Protein AF-A0A537C9G9-F1 (afdb_monomer)

Mean predicted aligned error: 3.64 Å

Foldseek 3Di:
DLDAFQFADLLLQLLCLLLVVVVVVFAEEEEEFEPDPQRVVNVVNNVVNNVVSRHDHQYYHYDHPPDQDCCVVLVSVVVSLGQEYEYRAALVVLLSVLVVCVVVVNQHQYEYELRNQFLSSCVSQPVSQARHKYKTTFDPLCPDPQSVVVQVVVVVVVDPGDCGSCNQRVVFVVVLLVVQCVVQNPDSVSSSVVLQVQDQDQGSRGGADQDPVNYGPRSDMFMWGDDPSHTDGCCVDCCVVVVDDRD

Radius of gyration: 19.0 Å; Cα contacts (8 Å, |Δi|>4): 458; chains: 1; bounding box: 47×34×54 Å

Structure (mmCIF, N/CA/C/O backbone):
data_AF-A0A537C9G9-F1
#
_entry.id   AF-A0A537C9G9-F1
#
loop_
_atom_site.group_PDB
_atom_site.id
_atom_site.type_symbol
_atom_site.label_atom_id
_atom_site.label_alt_id
_atom_site.label_comp_id
_atom_site.label_asym_id
_atom_site.label_entity_id
_atom_site.label_seq_id
_atom_site.pdbx_PDB_ins_code
_atom_site.Cartn_x
_atom_site.Cartn_y
_atom_site.Cartn_z
_atom_site.occupancy
_atom_site.B_iso_or_equiv
_atom_site.auth_seq_id
_atom_site.auth_comp_id
_atom_site.auth_asym_id
_atom_site.auth_atom_id
_atom_site.pdbx_PDB_model_num
ATOM 1 N N . ALA A 1 1 ? 3.700 -7.803 -24.539 1.00 79.75 1 ALA A N 1
ATOM 2 C CA . ALA A 1 1 ? 3.265 -6.393 -24.431 1.00 79.75 1 ALA A CA 1
ATOM 3 C C . ALA A 1 1 ? 4.365 -5.403 -24.832 1.00 79.75 1 ALA A C 1
ATOM 5 O O . ALA A 1 1 ? 5.511 -5.805 -25.014 1.00 79.75 1 ALA A O 1
ATOM 6 N N . GLU A 1 2 ? 4.027 -4.127 -25.042 1.00 88.81 2 GLU A N 1
ATOM 7 C CA . GLU A 1 2 ? 5.003 -3.023 -25.172 1.00 88.81 2 GLU A CA 1
ATOM 8 C C . GLU A 1 2 ? 5.412 -2.456 -23.802 1.00 88.81 2 GLU A C 1
ATOM 10 O O . GLU A 1 2 ? 6.575 -2.130 -23.582 1.00 88.81 2 GLU A O 1
ATOM 15 N N . VAL A 1 3 ? 4.464 -2.398 -22.868 1.00 92.69 3 VAL A N 1
ATOM 16 C CA . VAL A 1 3 ? 4.666 -1.930 -21.493 1.00 92.69 3 VAL A CA 1
ATOM 17 C C . VAL A 1 3 ? 5.033 -3.108 -20.597 1.00 92.69 3 VAL A C 1
ATOM 19 O O . VAL A 1 3 ? 4.466 -4.186 -20.756 1.00 92.69 3 VAL A O 1
ATOM 22 N N . HIS A 1 4 ? 5.951 -2.886 -19.653 1.00 93.75 4 HIS A N 1
ATOM 23 C CA . HIS A 1 4 ? 6.312 -3.858 -18.623 1.00 93.75 4 HIS A CA 1
ATOM 24 C C . HIS A 1 4 ? 6.243 -3.212 -17.233 1.00 93.75 4 HIS A C 1
ATOM 26 O O . HIS A 1 4 ? 6.577 -2.035 -17.088 1.00 93.75 4 HIS A O 1
ATOM 32 N N . ARG A 1 5 ? 5.801 -3.960 -16.218 1.00 92.38 5 ARG A N 1
ATOM 33 C CA . ARG A 1 5 ? 5.651 -3.487 -14.831 1.00 92.38 5 ARG A CA 1
ATOM 34 C C . ARG A 1 5 ? 6.367 -4.427 -13.879 1.00 92.38 5 ARG A C 1
ATOM 36 O O . ARG A 1 5 ? 6.038 -5.605 -13.837 1.00 92.38 5 ARG A O 1
ATOM 43 N N . VAL A 1 6 ? 7.328 -3.907 -13.120 1.00 91.75 6 VAL A N 1
ATOM 44 C CA . VAL A 1 6 ? 8.136 -4.704 -12.178 1.00 91.75 6 VAL A CA 1
ATOM 45 C C . VAL A 1 6 ? 7.444 -4.936 -10.834 1.00 91.75 6 VAL A C 1
ATOM 47 O O . VAL A 1 6 ? 7.751 -5.910 -10.152 1.00 91.75 6 VAL A O 1
ATOM 50 N N . ASN A 1 7 ? 6.506 -4.070 -10.448 1.00 87.62 7 ASN A N 1
ATOM 51 C CA . ASN A 1 7 ? 5.659 -4.277 -9.278 1.00 87.62 7 ASN A CA 1
ATOM 52 C C . ASN A 1 7 ? 4.545 -5.285 -9.585 1.00 87.62 7 ASN A C 1
ATOM 54 O O . ASN A 1 7 ? 4.163 -5.452 -10.744 1.00 87.62 7 ASN A O 1
ATOM 58 N N . GLY A 1 8 ? 4.015 -5.930 -8.544 1.00 84.44 8 GLY A N 1
ATOM 59 C CA . GLY A 1 8 ? 2.806 -6.751 -8.645 1.00 84.44 8 GLY A CA 1
ATOM 60 C C . GLY A 1 8 ? 1.551 -5.910 -8.907 1.00 84.44 8 GLY A C 1
ATOM 61 O O . GLY A 1 8 ? 1.629 -4.728 -9.245 1.00 84.44 8 GLY A O 1
ATOM 62 N N . THR A 1 9 ? 0.377 -6.519 -8.756 1.00 87.12 9 THR A N 1
ATOM 63 C CA . THR A 1 9 ? -0.900 -5.846 -9.011 1.00 87.12 9 THR A CA 1
ATOM 64 C C . THR A 1 9 ? -1.607 -5.450 -7.717 1.00 87.12 9 THR A C 1
ATOM 66 O O . THR A 1 9 ? -1.646 -6.216 -6.751 1.00 87.12 9 THR A O 1
ATOM 69 N N . MET A 1 10 ? -2.305 -4.311 -7.761 1.00 89.19 10 MET A N 1
ATOM 70 C CA . MET A 1 10 ? -3.232 -3.909 -6.698 1.00 89.19 10 MET A CA 1
ATOM 71 C C . MET A 1 10 ? -4.337 -4.953 -6.458 1.00 89.19 10 MET A C 1
ATOM 73 O O . MET A 1 10 ? -4.913 -5.004 -5.378 1.00 89.19 10 MET A O 1
ATOM 77 N N . ILE A 1 11 ? -4.654 -5.798 -7.448 1.00 92.31 11 ILE A N 1
ATOM 78 C CA . ILE A 1 11 ? -5.637 -6.881 -7.301 1.00 92.31 11 ILE A CA 1
ATOM 79 C C . ILE A 1 11 ? -5.154 -7.855 -6.220 1.00 92.31 11 ILE A C 1
ATOM 81 O O . ILE A 1 11 ? -5.855 -8.068 -5.236 1.00 92.31 11 ILE A O 1
ATOM 85 N N . ASN A 1 12 ? -3.923 -8.358 -6.353 1.00 91.69 12 ASN A N 1
ATOM 86 C CA . ASN A 1 12 ? -3.332 -9.290 -5.389 1.00 91.69 12 ASN A CA 1
ATOM 87 C C . ASN A 1 12 ? -3.184 -8.647 -4.005 1.00 91.69 12 ASN A C 1
ATOM 89 O O . ASN A 1 12 ? -3.430 -9.285 -2.984 1.00 91.69 12 ASN A O 1
ATOM 93 N N . GLN A 1 13 ? -2.804 -7.369 -3.966 1.00 94.62 13 GLN A N 1
ATOM 94 C CA . GLN A 1 13 ? -2.673 -6.621 -2.721 1.00 94.62 13 GLN A CA 1
ATOM 95 C C . GLN A 1 13 ? -4.001 -6.537 -1.962 1.00 94.62 13 GLN A C 1
ATOM 97 O O . GLN A 1 13 ? -4.037 -6.822 -0.767 1.00 94.62 13 GLN A O 1
ATOM 102 N N . ASN A 1 14 ? -5.087 -6.168 -2.647 1.00 97.62 14 ASN A N 1
ATOM 103 C CA . ASN A 1 14 ? -6.401 -6.031 -2.024 1.00 97.62 14 ASN A CA 1
ATOM 104 C C . ASN A 1 14 ? -7.005 -7.387 -1.628 1.00 97.62 14 ASN A C 1
ATOM 106 O O . ASN A 1 14 ? -7.654 -7.463 -0.588 1.00 97.62 14 ASN A O 1
ATOM 110 N N . ASP A 1 15 ? -6.751 -8.450 -2.400 1.00 97.56 15 ASP A N 1
ATOM 111 C CA . ASP A 1 15 ? -7.118 -9.825 -2.034 1.00 97.56 15 ASP A CA 1
ATOM 112 C C . ASP A 1 15 ? -6.462 -10.233 -0.705 1.00 97.56 15 ASP A C 1
ATOM 114 O O . ASP A 1 15 ? -7.140 -10.591 0.263 1.00 97.56 15 ASP A O 1
ATOM 118 N N . VAL A 1 16 ? -5.135 -10.085 -0.615 1.00 97.69 16 VAL A N 1
ATOM 119 C CA . VAL A 1 16 ? -4.383 -10.423 0.601 1.00 97.69 16 VAL A CA 1
ATOM 120 C C . VAL A 1 16 ? -4.808 -9.559 1.786 1.00 97.69 16 VAL A C 1
ATOM 122 O O . VAL A 1 16 ? -4.970 -10.104 2.878 1.00 97.69 16 VAL A O 1
ATOM 125 N N . ALA A 1 17 ? -5.012 -8.254 1.590 1.00 98.31 17 ALA A N 1
ATOM 126 C CA . ALA A 1 17 ? -5.436 -7.336 2.646 1.00 98.31 17 ALA A CA 1
ATOM 127 C C . ALA A 1 17 ? -6.795 -7.739 3.242 1.00 98.31 17 ALA A C 1
ATOM 129 O O . ALA A 1 17 ? -6.903 -8.012 4.444 1.00 98.31 17 ALA A O 1
ATOM 130 N N . ALA A 1 18 ? -7.801 -7.920 2.382 1.00 98.62 18 ALA A N 1
ATOM 131 C CA . ALA A 1 18 ? -9.142 -8.323 2.785 1.00 98.62 18 ALA A CA 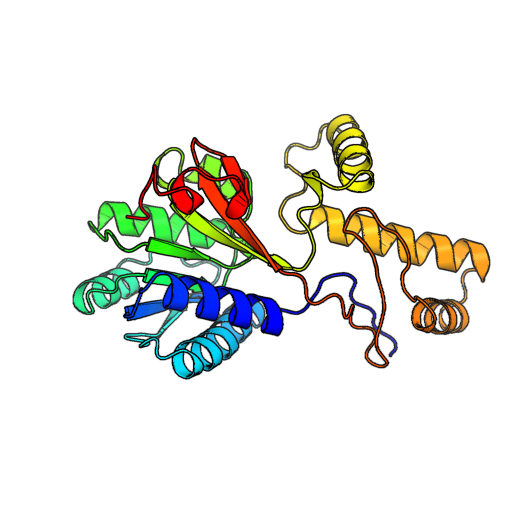1
ATOM 132 C C . ALA A 1 18 ? -9.153 -9.696 3.480 1.00 98.62 18 ALA A C 1
ATOM 134 O O . ALA A 1 18 ? -9.732 -9.854 4.562 1.00 98.62 18 ALA A O 1
ATOM 135 N N . LYS A 1 19 ? -8.474 -10.693 2.897 1.00 98.62 19 LYS A N 1
ATOM 136 C CA . LYS A 1 19 ? -8.365 -12.047 3.464 1.00 98.62 19 LYS A CA 1
ATOM 137 C C . LYS A 1 19 ? -7.684 -12.049 4.827 1.00 98.62 19 LYS A C 1
ATOM 139 O O . LYS A 1 19 ? -8.084 -12.777 5.735 1.00 98.62 19 LYS A O 1
ATOM 144 N N . PHE A 1 20 ? -6.625 -11.260 4.966 1.00 98.56 20 PHE A N 1
ATOM 145 C CA . PHE A 1 20 ? -5.855 -11.175 6.194 1.00 98.56 20 PHE A CA 1
ATOM 146 C C . PHE A 1 20 ? -6.695 -10.593 7.335 1.00 98.56 20 PHE A C 1
ATOM 148 O O . PHE A 1 20 ? -6.813 -11.226 8.386 1.00 98.56 20 PHE A O 1
ATOM 155 N N . MET A 1 21 ? -7.335 -9.442 7.120 1.00 98.50 21 MET A N 1
ATOM 156 C CA . MET A 1 21 ? -8.083 -8.765 8.182 1.00 98.50 21 MET A CA 1
ATOM 157 C C . MET A 1 21 ? -9.358 -9.514 8.590 1.00 98.50 21 MET A C 1
ATOM 159 O O . MET A 1 21 ? -9.654 -9.633 9.782 1.00 98.50 21 MET A O 1
ATOM 163 N N . THR A 1 22 ? -10.077 -10.109 7.636 1.00 98.56 22 THR A N 1
ATOM 164 C CA . THR A 1 22 ? -11.198 -11.024 7.939 1.00 98.56 22 THR A CA 1
ATOM 165 C C . THR A 1 22 ? -10.723 -12.283 8.677 1.00 98.56 22 THR A C 1
ATOM 167 O O . THR A 1 22 ? -11.371 -12.743 9.624 1.00 98.56 22 THR A O 1
ATOM 170 N N . GLY A 1 23 ? -9.542 -12.806 8.331 1.00 98.25 23 GLY A N 1
ATOM 171 C CA . GLY A 1 23 ? -8.865 -13.881 9.062 1.00 98.25 23 GLY A CA 1
ATOM 172 C C . GLY A 1 23 ? -8.581 -13.532 10.529 1.00 98.25 23 GLY A C 1
ATOM 173 O O . GLY A 1 23 ? -8.782 -14.379 11.406 1.00 98.25 23 GLY A O 1
ATOM 174 N N . LEU A 1 24 ? -8.225 -12.270 10.806 1.00 97.69 24 LEU A N 1
ATOM 175 C CA . LEU A 1 24 ? -8.081 -11.695 12.153 1.00 97.69 24 LEU A CA 1
ATOM 176 C C . LEU A 1 24 ? -9.416 -11.417 12.869 1.00 97.69 24 LEU A C 1
ATOM 178 O O . LEU A 1 24 ? -9.416 -10.915 13.991 1.00 97.69 24 LEU A O 1
ATOM 182 N N . LYS A 1 25 ? -10.545 -11.809 12.268 1.00 97.69 25 LYS A N 1
ATOM 183 C CA . LYS A 1 25 ? -11.911 -11.714 12.812 1.00 97.69 25 LYS A CA 1
ATOM 184 C C . LYS A 1 25 ? -12.520 -10.313 12.831 1.00 97.69 25 LYS A C 1
ATOM 186 O O . LYS A 1 25 ? -13.577 -10.150 13.441 1.00 97.69 25 LYS A O 1
ATOM 191 N N . TYR A 1 26 ? -11.934 -9.352 12.118 1.00 98.56 26 TYR A N 1
ATOM 192 C CA . TYR A 1 26 ? -12.637 -8.116 11.773 1.00 98.56 26 TYR A CA 1
ATOM 193 C C . TYR A 1 26 ? -13.803 -8.420 10.829 1.00 98.56 26 TYR A C 1
ATOM 195 O O . TYR A 1 26 ? -13.755 -9.375 10.050 1.00 98.56 26 TYR A O 1
ATOM 203 N N . LYS A 1 27 ? -14.879 -7.641 10.931 1.00 98.56 27 LYS A N 1
ATOM 204 C CA . LYS A 1 27 ? -16.136 -7.871 10.208 1.00 98.56 27 LYS A CA 1
ATOM 205 C C . LYS A 1 27 ? -16.705 -6.624 9.553 1.00 98.56 27 LYS A C 1
ATOM 207 O O . LYS A 1 27 ? -17.483 -6.768 8.615 1.00 98.56 27 LYS A O 1
ATOM 212 N N . ARG A 1 28 ? -16.373 -5.424 10.033 1.00 98.81 28 ARG A N 1
ATOM 213 C CA . ARG A 1 28 ? -17.070 -4.191 9.640 1.00 98.81 28 ARG A CA 1
ATOM 214 C C . ARG A 1 28 ? -16.105 -3.086 9.221 1.00 98.81 28 ARG A C 1
ATOM 216 O O . ARG A 1 28 ? -15.391 -2.543 10.064 1.00 98.81 28 ARG A O 1
ATOM 223 N N . TRP A 1 29 ? -16.156 -2.711 7.945 1.00 98.81 29 TRP A N 1
ATOM 224 C CA . TRP A 1 29 ? -15.288 -1.702 7.340 1.00 98.81 29 TRP A CA 1
ATOM 225 C C . TRP A 1 29 ? -16.059 -0.470 6.894 1.00 98.81 29 TRP A C 1
ATOM 227 O O . TRP A 1 29 ? -17.156 -0.566 6.344 1.00 98.81 29 TRP A O 1
ATOM 237 N N . VAL A 1 30 ? -15.430 0.688 7.045 1.00 98.94 30 VAL A N 1
ATOM 238 C CA . VAL A 1 30 ? -15.698 1.855 6.201 1.00 98.94 30 VAL A CA 1
ATOM 239 C C . VAL A 1 30 ? -14.513 2.028 5.259 1.00 98.94 30 VAL A C 1
ATOM 241 O O . VAL A 1 30 ? -13.367 1.894 5.677 1.00 98.94 30 VAL A O 1
ATOM 244 N N . ILE A 1 31 ? -14.791 2.326 3.995 1.00 98.88 31 ILE A N 1
ATOM 245 C CA . ILE A 1 31 ? -13.779 2.553 2.964 1.00 98.88 31 ILE A CA 1
ATOM 246 C C . ILE A 1 31 ? -13.744 4.046 2.650 1.00 98.88 31 ILE A C 1
ATOM 248 O O . ILE A 1 31 ? -14.764 4.643 2.304 1.00 98.88 31 ILE A O 1
ATOM 252 N N . ILE A 1 32 ? -12.565 4.645 2.745 1.00 98.81 32 ILE A N 1
ATOM 253 C CA . ILE A 1 32 ? -12.273 5.977 2.220 1.00 98.81 32 ILE A CA 1
ATOM 254 C C . ILE A 1 32 ? -11.272 5.793 1.085 1.00 98.81 32 ILE A C 1
ATOM 256 O O . ILE A 1 32 ? -10.336 5.007 1.203 1.00 98.81 32 ILE A O 1
ATOM 260 N N . HIS A 1 33 ? -11.445 6.487 -0.028 1.00 98.69 33 HIS A N 1
ATOM 261 C CA . HIS A 1 33 ? -10.500 6.395 -1.134 1.00 98.69 33 HIS A CA 1
ATOM 262 C C . HIS A 1 33 ? -10.349 7.738 -1.827 1.00 98.69 33 HIS A C 1
ATOM 264 O O . HIS A 1 33 ? -11.305 8.509 -1.918 1.00 98.69 33 HIS A O 1
ATOM 270 N N . ASP A 1 34 ? -9.159 8.029 -2.344 1.00 97.75 34 ASP A N 1
ATOM 271 C CA . ASP A 1 34 ? -9.027 9.178 -3.227 1.00 97.75 34 ASP A CA 1
ATOM 272 C C . ASP A 1 34 ? -9.769 8.938 -4.558 1.00 97.75 34 ASP A C 1
ATOM 274 O O . ASP A 1 34 ? -10.075 7.812 -4.968 1.00 97.75 34 ASP A O 1
ATOM 278 N N . THR A 1 35 ? -10.132 10.026 -5.226 1.00 97.50 35 THR A N 1
ATOM 279 C CA . THR A 1 35 ? -10.933 10.003 -6.460 1.00 97.50 35 THR A CA 1
ATOM 280 C C . THR A 1 35 ? -10.108 9.781 -7.728 1.00 97.50 35 THR A C 1
ATOM 282 O O . THR A 1 35 ? -10.674 9.787 -8.830 1.00 97.50 35 THR A O 1
ATOM 285 N N . THR A 1 36 ? -8.798 9.553 -7.597 1.00 97.06 36 THR A N 1
ATOM 286 C CA . THR A 1 36 ? -7.942 9.170 -8.723 1.00 97.06 36 THR A CA 1
ATOM 287 C C . THR A 1 36 ? -8.204 7.717 -9.123 1.00 97.06 36 THR A C 1
ATOM 289 O O . THR A 1 36 ? -8.871 6.964 -8.408 1.00 97.06 36 THR A O 1
ATOM 292 N N . ASP A 1 37 ? -7.674 7.296 -10.270 1.00 95.81 37 ASP A N 1
ATOM 293 C CA . ASP A 1 37 ? -7.794 5.903 -10.712 1.00 95.81 37 ASP A CA 1
ATOM 294 C C . ASP A 1 37 ? -7.123 4.924 -9.737 1.00 95.81 37 ASP A C 1
ATOM 296 O O . ASP A 1 37 ? -7.574 3.786 -9.608 1.00 95.81 37 ASP A O 1
ATOM 300 N N . TYR A 1 38 ? -6.094 5.374 -9.007 1.00 95.00 38 TYR A N 1
ATOM 301 C CA . TYR A 1 38 ? -5.442 4.580 -7.969 1.00 95.00 38 TYR A CA 1
ATOM 302 C C . TYR A 1 38 ? -6.415 4.280 -6.821 1.00 95.00 38 TYR A C 1
ATOM 304 O O . TYR A 1 38 ? -6.724 3.113 -6.576 1.00 95.00 38 TYR A O 1
ATOM 312 N N . GLY A 1 39 ? -6.970 5.311 -6.171 1.00 97.56 39 GLY A N 1
ATOM 313 C CA . GLY A 1 39 ? -7.918 5.137 -5.069 1.00 97.56 39 GLY A CA 1
ATOM 314 C C . GLY A 1 39 ? -9.192 4.397 -5.485 1.00 97.56 39 GLY A C 1
ATOM 315 O O . GLY A 1 39 ? -9.606 3.455 -4.809 1.00 97.56 39 GLY A O 1
ATOM 316 N N . LYS A 1 40 ? -9.770 4.733 -6.646 1.00 98.12 40 LYS A N 1
ATOM 317 C CA . LYS A 1 40 ? -10.950 4.036 -7.198 1.00 98.12 40 LYS A CA 1
ATOM 318 C C . LYS A 1 40 ? -10.685 2.560 -7.498 1.00 98.12 40 LYS A C 1
ATOM 320 O O . LYS A 1 40 ? -11.556 1.722 -7.269 1.00 98.12 40 LYS A O 1
ATOM 325 N N . GLY A 1 41 ? -9.504 2.233 -8.025 1.00 97.81 41 GLY A N 1
ATOM 326 C CA . GLY A 1 41 ? -9.102 0.850 -8.279 1.00 97.81 41 GLY A CA 1
ATOM 327 C C . GLY A 1 41 ? -9.010 0.047 -6.984 1.00 97.81 41 GLY A C 1
ATOM 328 O O . GLY A 1 41 ? -9.559 -1.052 -6.897 1.00 97.81 41 GLY A O 1
ATOM 329 N N . HIS A 1 42 ? -8.389 0.631 -5.960 1.00 98.38 42 HIS A N 1
ATOM 330 C CA . HIS A 1 42 ? -8.295 0.043 -4.628 1.00 98.38 42 HIS A CA 1
ATOM 331 C C . HIS A 1 42 ? -9.655 -0.192 -3.981 1.00 98.38 42 HIS A C 1
ATOM 333 O O . HIS A 1 42 ? -9.946 -1.309 -3.563 1.00 98.38 42 HIS A O 1
ATOM 339 N N . ASP A 1 43 ? -10.516 0.821 -3.974 1.00 98.62 43 ASP A N 1
ATOM 340 C CA . ASP A 1 43 ? -11.883 0.720 -3.472 1.00 98.62 43 ASP A CA 1
ATOM 341 C C . ASP A 1 43 ? -12.678 -0.396 -4.171 1.00 98.62 43 ASP A C 1
ATOM 343 O O . ASP A 1 43 ? -13.296 -1.232 -3.506 1.00 98.62 43 ASP A O 1
ATOM 347 N N . LYS A 1 44 ? -12.601 -0.474 -5.508 1.00 98.62 44 LYS A N 1
ATOM 348 C CA . LYS A 1 44 ? -13.252 -1.534 -6.289 1.00 98.62 44 LYS A CA 1
ATOM 349 C C . LYS A 1 44 ? -12.796 -2.928 -5.848 1.00 98.62 44 LYS A C 1
ATOM 351 O O . LYS A 1 44 ? -13.636 -3.738 -5.458 1.00 98.62 44 LYS A O 1
ATOM 356 N N . TYR A 1 45 ? -11.497 -3.219 -5.937 1.00 98.38 45 TYR A N 1
ATOM 357 C CA . TYR A 1 45 ? -10.990 -4.574 -5.697 1.00 98.38 45 TYR A CA 1
ATOM 358 C C . TYR A 1 45 ? -11.051 -4.957 -4.219 1.00 98.38 45 TYR A C 1
ATOM 360 O O . TYR A 1 45 ? -11.402 -6.089 -3.900 1.00 98.38 45 TYR A O 1
ATOM 368 N N . PHE A 1 46 ? -10.777 -4.024 -3.304 1.00 98.75 46 PHE A N 1
ATOM 369 C CA . PHE A 1 46 ? -10.908 -4.293 -1.876 1.00 98.75 46 PHE A CA 1
ATOM 370 C C . PHE A 1 46 ? -12.355 -4.601 -1.498 1.00 98.75 46 PHE A C 1
ATOM 372 O O . PHE A 1 46 ? -12.594 -5.594 -0.822 1.00 98.75 46 PHE A O 1
ATOM 379 N N . THR A 1 47 ? -13.333 -3.829 -1.990 1.00 98.75 47 THR A N 1
ATOM 380 C CA . THR A 1 47 ? -14.762 -4.113 -1.758 1.00 98.75 47 THR A CA 1
ATOM 381 C C . THR A 1 47 ? -15.152 -5.511 -2.249 1.00 98.75 47 THR A C 1
ATOM 383 O O . THR A 1 47 ? -15.864 -6.235 -1.548 1.00 98.75 47 THR A O 1
ATOM 386 N N . GLU A 1 48 ? -14.689 -5.896 -3.442 1.00 98.62 48 GLU A N 1
ATOM 387 C CA . GLU A 1 48 ? -14.955 -7.206 -4.043 1.00 98.62 48 GLU A CA 1
ATOM 388 C C . GLU A 1 48 ? -14.420 -8.349 -3.168 1.00 98.62 48 GLU A C 1
ATOM 390 O O . GLU A 1 48 ? -15.190 -9.212 -2.736 1.00 98.62 48 GLU A O 1
ATOM 395 N N . PHE A 1 49 ? -13.127 -8.323 -2.837 1.00 98.69 49 PHE A N 1
ATOM 396 C CA . PHE A 1 49 ? -12.504 -9.371 -2.028 1.00 98.69 49 PHE A CA 1
ATOM 397 C C . PHE A 1 49 ? -12.998 -9.371 -0.585 1.00 98.69 49 PHE A C 1
ATOM 399 O O . PHE A 1 49 ? -13.236 -10.432 -0.012 1.00 98.69 49 PHE A O 1
ATOM 406 N N . LEU A 1 50 ? -13.228 -8.199 0.004 1.00 98.75 50 LEU A N 1
ATOM 407 C CA . LEU A 1 50 ? -13.762 -8.104 1.356 1.00 98.75 50 LEU A CA 1
ATOM 408 C C . LEU A 1 50 ? -15.130 -8.776 1.462 1.00 98.75 50 LEU A C 1
ATOM 410 O O . LEU A 1 50 ? -15.352 -9.564 2.381 1.00 98.75 50 LEU A O 1
ATOM 414 N N . THR A 1 51 ? -16.010 -8.531 0.488 1.00 98.06 51 THR A N 1
ATOM 415 C CA . THR A 1 51 ? -17.323 -9.185 0.417 1.00 98.06 51 THR A CA 1
ATOM 416 C C . THR A 1 51 ? -17.176 -10.695 0.219 1.00 98.06 51 THR A C 1
ATOM 418 O O . THR A 1 51 ? -17.852 -11.471 0.894 1.00 98.06 51 THR A O 1
ATOM 421 N N . MET A 1 52 ? -16.257 -11.126 -0.654 1.00 98.50 52 MET A N 1
ATOM 422 C CA . MET A 1 52 ? -15.956 -12.544 -0.887 1.00 98.50 52 MET A CA 1
ATOM 423 C C . MET A 1 52 ? -15.518 -13.268 0.395 1.00 98.50 52 MET A C 1
ATOM 425 O O . MET A 1 52 ? -15.927 -14.404 0.631 1.00 98.50 52 MET A O 1
ATOM 429 N N . TYR A 1 53 ? -14.737 -12.606 1.250 1.00 98.69 53 TYR A N 1
ATOM 430 C CA . TYR A 1 53 ? -14.282 -13.148 2.532 1.00 98.69 53 TYR A CA 1
ATOM 431 C C . TYR A 1 53 ? -15.250 -12.898 3.702 1.00 98.69 53 TYR A C 1
ATOM 433 O O . TYR A 1 53 ? -14.913 -13.173 4.855 1.00 98.69 53 TYR A O 1
ATOM 441 N N . GLY A 1 54 ? -16.468 -12.421 3.423 1.00 98.00 54 GLY A N 1
ATOM 442 C CA . GLY A 1 54 ? -17.533 -12.253 4.415 1.00 98.00 54 GLY A CA 1
ATOM 443 C C . GLY A 1 54 ? -17.416 -10.996 5.283 1.00 98.00 54 GLY A C 1
ATOM 444 O O . GLY A 1 54 ? -18.102 -10.893 6.301 1.00 98.00 54 GLY A O 1
ATOM 445 N N . GLY A 1 55 ? -16.557 -10.048 4.905 1.00 98.62 55 GLY A N 1
ATOM 446 C CA . GLY A 1 55 ? -16.515 -8.721 5.505 1.00 98.62 55 GLY A CA 1
ATOM 447 C C . GLY A 1 55 ? -17.663 -7.837 5.016 1.00 98.62 55 GLY A C 1
ATOM 448 O O . GLY A 1 55 ? -18.138 -7.957 3.888 1.00 98.62 55 GLY A O 1
ATOM 449 N N . GLN A 1 56 ? -18.120 -6.930 5.877 1.00 98.69 56 GLN A N 1
ATOM 450 C CA . GLN A 1 56 ? -19.201 -5.996 5.591 1.00 98.69 56 GLN A CA 1
ATOM 451 C C . GLN A 1 56 ? -18.646 -4.599 5.310 1.00 98.69 56 GLN A C 1
ATOM 453 O O . GLN A 1 56 ? -17.992 -4.001 6.167 1.00 98.69 56 GLN A O 1
ATOM 458 N N . VAL A 1 57 ? -18.987 -4.042 4.147 1.00 98.75 57 VAL A N 1
ATOM 459 C CA . VAL A 1 57 ? -18.762 -2.625 3.836 1.00 98.75 57 VAL A CA 1
ATOM 460 C C . VAL A 1 57 ? -19.952 -1.810 4.334 1.00 98.75 57 VAL A C 1
ATOM 462 O O . VAL A 1 57 ? -21.060 -1.922 3.815 1.00 98.75 57 VAL A O 1
ATOM 465 N N . LEU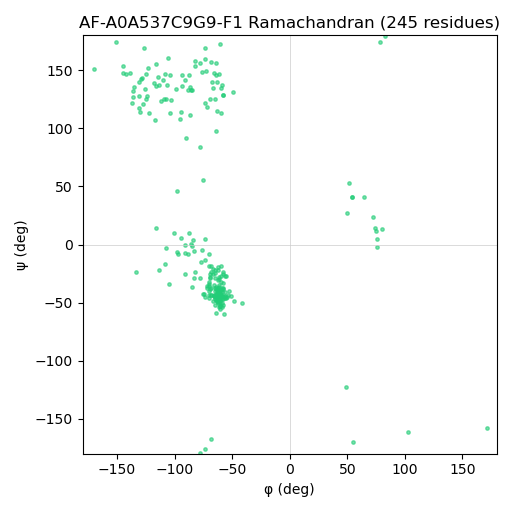 A 1 58 ? -19.724 -0.995 5.360 1.00 98.81 58 LEU A N 1
ATOM 466 C CA . LEU A 1 58 ? -20.736 -0.144 5.985 1.00 98.81 58 LEU A CA 1
ATOM 467 C C . LEU A 1 58 ? -20.940 1.178 5.239 1.00 98.81 58 LEU A C 1
ATOM 469 O O . LEU A 1 58 ? -22.018 1.761 5.288 1.00 98.81 58 LEU A O 1
ATOM 473 N N . GLY A 1 59 ? -19.896 1.663 4.570 1.00 98.50 59 GLY A N 1
ATOM 474 C CA . GLY A 1 59 ? -19.909 2.922 3.839 1.00 98.50 59 GLY A CA 1
ATOM 475 C C . GLY A 1 59 ? -18.653 3.084 2.992 1.00 98.50 59 GLY A C 1
ATOM 476 O O . GLY A 1 59 ? -17.600 2.538 3.326 1.00 98.50 59 GLY A O 1
ATOM 477 N N . ARG A 1 60 ? -18.789 3.822 1.888 1.00 98.56 60 ARG A N 1
ATOM 478 C CA . ARG A 1 60 ? -17.716 4.136 0.939 1.00 98.56 60 ARG A CA 1
ATOM 479 C C . ARG A 1 60 ? -17.730 5.634 0.672 1.00 98.56 60 ARG A C 1
ATOM 481 O O . ARG A 1 60 ? -18.784 6.179 0.341 1.00 98.56 60 ARG A O 1
ATOM 488 N N . PHE A 1 61 ? -16.584 6.287 0.827 1.00 98.56 61 PHE A N 1
ATOM 489 C CA . PHE A 1 61 ? -16.451 7.734 0.684 1.00 98.56 61 PHE A CA 1
ATOM 490 C C . PHE A 1 61 ? -15.269 8.073 -0.226 1.00 98.56 61 PHE A C 1
ATOM 492 O O . PHE A 1 61 ? -14.121 7.764 0.090 1.00 98.56 61 PHE A O 1
ATOM 499 N N . GLY A 1 62 ? -15.563 8.719 -1.353 1.00 98.25 62 GLY A N 1
ATOM 500 C CA . GLY A 1 62 ? -14.548 9.260 -2.249 1.00 98.25 62 GLY A CA 1
ATOM 501 C C . GLY A 1 62 ? -14.127 10.659 -1.808 1.00 98.25 62 GLY A C 1
ATOM 502 O O . GLY A 1 62 ? -14.991 11.496 -1.561 1.00 98.25 62 GLY A O 1
ATOM 503 N N . VAL A 1 63 ? -12.821 10.917 -1.750 1.00 98.25 63 VAL A N 1
ATOM 504 C CA . VAL A 1 63 ? -12.247 12.213 -1.351 1.00 98.25 63 VAL A CA 1
ATOM 505 C C . VAL A 1 63 ? -11.325 12.779 -2.432 1.00 98.25 63 VAL A C 1
ATOM 507 O O . VAL A 1 63 ? -10.746 12.036 -3.234 1.00 98.25 63 VAL A O 1
ATOM 510 N N . THR A 1 64 ? -11.191 14.101 -2.517 1.00 96.44 64 THR A N 1
ATOM 511 C CA . THR A 1 64 ? -10.269 14.710 -3.493 1.00 96.44 64 THR A CA 1
ATOM 512 C C . THR A 1 64 ? -8.838 14.722 -2.966 1.00 96.44 64 THR A C 1
ATOM 514 O O . THR A 1 64 ? -8.592 14.697 -1.760 1.00 96.44 64 THR A O 1
ATOM 517 N N . ALA A 1 65 ? -7.860 14.729 -3.875 1.00 88.31 65 ALA A N 1
ATOM 518 C CA . ALA A 1 65 ? -6.450 14.638 -3.493 1.00 88.31 65 ALA A CA 1
ATOM 519 C C . ALA A 1 65 ? -5.969 15.856 -2.674 1.00 88.31 65 ALA A C 1
ATOM 521 O O . ALA A 1 65 ? -5.073 15.748 -1.832 1.00 88.31 65 ALA A O 1
ATOM 522 N N . ASP A 1 66 ? -6.591 17.009 -2.914 1.00 92.38 66 ASP A N 1
ATOM 523 C CA . ASP A 1 66 ? -6.346 18.288 -2.256 1.00 92.38 66 ASP A CA 1
ATOM 524 C C . ASP A 1 66 ? -7.173 18.491 -0.976 1.00 92.38 66 ASP A C 1
ATOM 526 O O . ASP A 1 66 ? -6.898 19.431 -0.225 1.00 92.38 66 ASP A O 1
ATOM 530 N N . GLN A 1 67 ? -8.123 17.596 -0.674 1.00 97.06 67 GLN A N 1
ATOM 531 C CA . GLN A 1 67 ? -8.966 17.682 0.516 1.00 97.06 67 GLN A CA 1
ATOM 532 C C . GLN A 1 67 ? -8.113 17.692 1.794 1.00 97.06 67 GLN A C 1
ATOM 534 O O . GLN A 1 67 ? -7.227 16.849 2.005 1.00 97.06 67 GLN A O 1
ATOM 539 N N . GLN A 1 68 ? -8.374 18.683 2.648 1.00 96.81 68 GLN A N 1
ATOM 540 C CA . GLN A 1 68 ? -7.678 18.875 3.925 1.00 96.81 68 GLN A CA 1
ATOM 541 C C . GLN A 1 68 ? -8.534 18.456 5.119 1.00 96.81 68 GLN A C 1
ATOM 543 O O . GLN A 1 68 ? -7.995 17.952 6.101 1.00 96.81 68 GLN A O 1
ATOM 548 N N . ASP A 1 69 ? -9.848 18.650 5.028 1.00 97.81 69 ASP A N 1
ATOM 549 C CA . ASP A 1 69 ? -10.819 18.332 6.072 1.00 97.81 69 ASP A CA 1
ATOM 550 C C . ASP A 1 69 ? -11.665 17.122 5.652 1.00 97.81 69 ASP A C 1
ATOM 552 O O . ASP A 1 69 ? -12.263 17.118 4.578 1.00 97.81 69 ASP A O 1
ATOM 556 N N . PHE A 1 70 ? -11.689 16.097 6.500 1.00 98.44 70 PHE A N 1
ATOM 557 C CA . PHE A 1 70 ? -12.406 14.831 6.325 1.00 98.44 70 PHE A CA 1
ATOM 558 C C . PHE A 1 70 ? -13.489 14.645 7.396 1.00 98.44 70 PHE A C 1
ATOM 560 O O . PHE A 1 70 ? -13.981 13.537 7.617 1.00 98.44 70 PHE A O 1
ATOM 567 N N . THR A 1 71 ? -13.844 15.714 8.118 1.00 98.19 71 THR A N 1
ATOM 568 C CA . THR A 1 71 ? -14.775 15.658 9.250 1.00 98.19 71 THR A CA 1
ATOM 569 C C . THR A 1 71 ? -16.140 15.112 8.841 1.00 98.19 71 THR A C 1
ATOM 571 O O . THR A 1 71 ? -16.742 14.351 9.599 1.00 98.19 71 THR A O 1
ATOM 574 N N . ALA A 1 72 ? -16.637 15.450 7.650 1.00 98.38 72 ALA A N 1
ATOM 575 C CA . ALA A 1 72 ? -17.940 14.989 7.178 1.00 98.38 72 ALA A CA 1
ATOM 576 C C . ALA A 1 72 ? -17.968 13.467 6.946 1.00 98.38 72 ALA A C 1
ATOM 578 O O . ALA A 1 72 ? -18.866 12.775 7.433 1.00 98.38 72 ALA A O 1
ATOM 579 N N . GLU A 1 73 ? -16.975 12.936 6.236 1.00 98.62 73 GLU A N 1
ATOM 580 C CA . GLU A 1 73 ? -16.817 11.513 5.941 1.00 98.62 73 GLU A CA 1
ATOM 581 C C . GLU A 1 73 ? -16.561 10.724 7.225 1.00 98.62 73 GLU A C 1
ATOM 583 O O . GLU A 1 73 ? -17.205 9.704 7.467 1.00 98.62 73 GLU A O 1
ATOM 588 N N . LEU A 1 74 ? -15.679 11.225 8.092 1.00 98.81 74 LEU A N 1
ATOM 589 C CA . LEU A 1 74 ? -15.340 10.577 9.356 1.00 98.81 74 LEU A CA 1
ATOM 590 C C . LEU A 1 74 ? -16.484 10.617 10.375 1.00 98.81 74 LEU A C 1
ATOM 592 O O . LEU A 1 74 ? -16.645 9.666 11.137 1.00 98.81 74 LEU A O 1
ATOM 596 N N . THR A 1 75 ? -17.320 11.656 10.375 1.00 98.69 75 THR A N 1
ATOM 597 C CA . THR A 1 75 ? -18.521 11.703 11.228 1.00 98.69 75 THR A CA 1
ATOM 598 C C . THR A 1 75 ? -19.515 10.621 10.811 1.00 98.69 75 THR A C 1
ATOM 600 O O . THR A 1 75 ? -19.954 9.839 11.653 1.00 98.69 75 THR A O 1
ATOM 603 N N . LYS A 1 76 ? -19.783 10.489 9.504 1.00 98.62 76 LYS A N 1
ATOM 604 C CA . LYS A 1 76 ? -20.604 9.391 8.966 1.00 98.62 76 LYS A CA 1
ATOM 605 C C . LYS A 1 76 ? -19.979 8.029 9.258 1.00 98.62 76 LYS A C 1
ATOM 607 O O . LYS A 1 76 ? -20.674 7.106 9.670 1.00 98.62 76 LYS A O 1
ATOM 612 N N . ALA A 1 77 ? -18.661 7.898 9.099 1.00 98.56 77 ALA A N 1
ATOM 613 C CA . ALA A 1 77 ? -17.947 6.676 9.448 1.00 98.56 77 ALA A CA 1
ATOM 614 C C . ALA A 1 77 ? -18.151 6.319 10.927 1.00 98.56 77 ALA A C 1
ATOM 616 O O . ALA A 1 77 ? -18.474 5.181 11.245 1.00 98.56 77 ALA A O 1
ATOM 617 N N . LYS A 1 78 ? -18.043 7.290 11.837 1.00 98.50 78 LYS A N 1
ATOM 618 C CA . LYS A 1 78 ? -18.235 7.081 13.276 1.00 98.50 78 LYS A CA 1
ATOM 619 C C . LYS A 1 78 ? -19.637 6.567 13.616 1.00 98.50 78 LYS A C 1
ATOM 621 O O . LYS A 1 78 ? -19.761 5.662 14.440 1.00 98.50 78 LYS A O 1
ATOM 626 N N . GLU A 1 79 ? -20.677 7.098 12.976 1.00 98.38 79 GLU A N 1
ATOM 627 C CA . GLU A 1 79 ? -22.069 6.652 13.162 1.00 98.38 79 GLU A CA 1
ATOM 628 C C . GLU A 1 79 ? -22.273 5.184 12.768 1.00 98.38 79 GLU A C 1
ATOM 630 O O . GLU A 1 79 ? -23.013 4.454 13.432 1.00 98.38 79 GLU A O 1
ATOM 635 N N . LEU A 1 80 ? -21.554 4.730 11.738 1.00 98.56 80 LEU A N 1
ATOM 636 C CA . LEU A 1 80 ? -21.574 3.347 11.261 1.00 98.56 80 LEU A CA 1
ATOM 637 C C . LEU A 1 80 ? -20.830 2.374 12.198 1.00 98.56 80 LEU A C 1
ATOM 639 O O . LEU A 1 80 ? -21.003 1.159 12.090 1.00 98.56 80 LEU A O 1
ATOM 643 N N . LYS A 1 81 ? -20.041 2.891 13.152 1.00 98.12 81 LYS A N 1
ATOM 644 C CA . LYS A 1 81 ? -19.269 2.119 14.143 1.00 98.12 81 LYS A CA 1
ATOM 645 C C . LYS A 1 81 ? -18.393 1.021 13.508 1.00 98.12 81 LYS A C 1
ATOM 647 O O . LYS A 1 81 ? -18.530 -0.141 13.914 1.00 98.12 81 LYS A O 1
ATOM 652 N N . PRO A 1 82 ? -17.539 1.335 12.515 1.00 98.62 82 PRO A N 1
ATOM 653 C CA . PRO A 1 82 ? -16.642 0.362 11.910 1.00 98.62 82 PRO A CA 1
ATOM 654 C C . PRO A 1 82 ? -15.632 -0.157 12.928 1.00 98.62 82 PRO A C 1
ATOM 656 O O . PRO A 1 82 ? -15.312 0.507 13.911 1.00 98.62 82 PRO A O 1
ATOM 659 N N . GLU A 1 83 ? -15.114 -1.347 12.659 1.00 98.81 83 GLU A N 1
ATOM 660 C CA . GLU A 1 83 ? -13.948 -1.885 13.360 1.00 98.81 83 GLU A CA 1
ATOM 661 C C . GLU A 1 83 ? -12.659 -1.511 12.623 1.00 98.81 83 GLU A C 1
ATOM 663 O O . GLU A 1 83 ? -11.602 -1.416 13.241 1.00 98.81 83 GLU A O 1
ATOM 668 N N . VAL A 1 84 ? -12.762 -1.268 11.312 1.00 98.88 84 VAL A N 1
ATOM 669 C CA . VAL A 1 84 ? -11.648 -0.891 10.446 1.00 98.88 84 VAL A CA 1
ATOM 670 C C . VAL A 1 84 ? -12.060 0.262 9.529 1.00 98.88 84 VAL A C 1
ATOM 672 O O . VAL A 1 84 ? -13.140 0.246 8.933 1.00 98.88 84 VAL A O 1
ATOM 675 N N . ILE A 1 85 ? -11.192 1.260 9.394 1.00 98.88 85 ILE A N 1
ATOM 676 C CA . ILE A 1 85 ? -11.249 2.234 8.305 1.00 98.88 85 ILE A CA 1
ATOM 677 C C . ILE A 1 85 ? -10.146 1.871 7.319 1.00 98.88 85 ILE A C 1
ATOM 679 O O . ILE A 1 85 ? -8.963 1.971 7.642 1.00 98.88 85 ILE A O 1
ATOM 683 N N . TYR A 1 86 ? -10.556 1.449 6.125 1.00 98.88 86 TYR A N 1
ATOM 684 C CA . TYR A 1 86 ? -9.653 1.227 5.007 1.00 98.88 86 TYR A CA 1
ATOM 685 C C . TYR A 1 86 ? -9.446 2.535 4.240 1.00 98.88 86 TYR A C 1
ATOM 687 O O . TYR A 1 86 ? -10.422 3.229 3.941 1.00 98.88 86 TYR A O 1
ATOM 695 N N . PHE A 1 87 ? -8.204 2.844 3.872 1.00 98.81 87 PHE A N 1
ATOM 696 C CA . PHE A 1 87 ? -7.861 3.985 3.036 1.00 98.81 87 PHE A CA 1
ATOM 697 C C . PHE A 1 87 ? -7.119 3.589 1.750 1.00 98.81 87 PHE A C 1
ATOM 699 O O . PHE A 1 87 ? -5.960 3.170 1.777 1.00 98.81 87 PHE A O 1
ATOM 706 N N . GLY A 1 88 ? -7.786 3.802 0.613 1.00 98.38 88 GLY A N 1
ATOM 707 C CA . GLY A 1 88 ? -7.223 3.683 -0.730 1.00 98.38 88 GLY A CA 1
ATOM 708 C C . GLY A 1 88 ? -6.624 4.998 -1.220 1.00 98.38 88 GLY A C 1
ATOM 709 O O . GLY A 1 88 ? -7.340 5.802 -1.816 1.00 98.38 88 GLY A O 1
ATOM 710 N N . GLY A 1 89 ? -5.329 5.224 -0.994 1.00 96.94 89 GLY A N 1
ATOM 711 C CA . GLY A 1 89 ? -4.652 6.432 -1.470 1.00 96.94 89 GLY A CA 1
ATOM 712 C C . GLY A 1 89 ? -3.233 6.603 -0.934 1.00 96.94 89 GLY A C 1
ATOM 713 O O . GLY A 1 89 ? -2.576 5.635 -0.555 1.00 96.94 89 GLY A O 1
ATOM 714 N N . LEU A 1 90 ? -2.735 7.842 -0.934 1.00 96.06 90 LEU A N 1
ATOM 715 C CA . LEU A 1 90 ? -1.335 8.154 -0.620 1.00 96.06 90 LEU A CA 1
ATOM 716 C C . LEU A 1 90 ? -1.131 8.793 0.761 1.00 96.06 90 LEU A C 1
ATOM 718 O O . LEU A 1 90 ? -2.031 9.399 1.349 1.00 96.06 90 LEU A O 1
ATOM 722 N N . THR A 1 91 ? 0.112 8.702 1.235 1.00 96.50 91 THR A N 1
ATOM 723 C CA . THR A 1 91 ? 0.587 9.141 2.556 1.00 96.50 91 THR A CA 1
ATOM 724 C C . THR A 1 91 ? 0.025 10.486 3.042 1.00 96.50 91 THR A C 1
ATOM 726 O O . THR A 1 91 ? -0.507 10.504 4.152 1.00 96.50 91 THR A O 1
ATOM 729 N N . PRO A 1 92 ? 0.044 11.599 2.272 1.00 96.31 92 PRO A N 1
ATOM 730 C CA . PRO A 1 92 ? -0.433 12.885 2.789 1.00 96.31 92 PRO A CA 1
ATOM 731 C C . PRO A 1 92 ? -1.899 12.865 3.237 1.00 96.31 92 PRO A C 1
ATOM 733 O O . PRO A 1 92 ? -2.245 13.463 4.255 1.00 96.31 92 PRO A O 1
ATOM 736 N N . ILE A 1 93 ? -2.763 12.169 2.493 1.00 98.25 93 ILE A N 1
ATOM 737 C CA . ILE A 1 93 ? -4.184 12.031 2.831 1.00 98.25 93 ILE A CA 1
ATOM 738 C C . ILE A 1 93 ? -4.343 11.057 4.002 1.00 98.25 93 ILE A C 1
ATOM 740 O O . ILE A 1 93 ? -5.073 11.360 4.942 1.00 98.25 93 ILE A O 1
ATOM 744 N N . GLY A 1 94 ? -3.603 9.941 3.998 1.00 98.38 94 GLY A N 1
ATOM 745 C CA . GLY A 1 94 ? -3.608 8.969 5.095 1.00 98.38 94 GLY A CA 1
ATOM 746 C C . GLY A 1 94 ? -3.252 9.596 6.448 1.00 98.38 94 GLY A C 1
ATOM 747 O O . GLY A 1 94 ? -3.967 9.383 7.426 1.00 98.38 94 GLY A O 1
ATOM 748 N N . VAL A 1 95 ? -2.216 10.446 6.493 1.00 98.50 95 VAL A N 1
ATOM 749 C CA . VAL A 1 95 ? -1.829 11.213 7.694 1.00 98.50 95 VAL A CA 1
ATOM 750 C C . VAL A 1 95 ? -2.976 12.103 8.174 1.00 98.50 95 VAL A C 1
ATOM 752 O O . VAL A 1 95 ? -3.300 12.111 9.365 1.00 98.50 95 VAL A O 1
ATOM 755 N N . ARG A 1 96 ? -3.628 12.840 7.265 1.00 98.62 96 ARG A N 1
ATOM 756 C CA . ARG A 1 96 ? -4.740 13.734 7.623 1.00 98.62 96 ARG A CA 1
ATOM 757 C C . ARG A 1 96 ? -5.956 12.964 8.131 1.00 98.62 96 ARG A C 1
ATOM 759 O O . ARG A 1 96 ? -6.506 13.347 9.162 1.00 98.62 96 ARG A O 1
ATOM 766 N N . ILE A 1 97 ? -6.335 11.871 7.467 1.00 98.69 97 ILE A N 1
ATOM 767 C CA . ILE A 1 97 ? -7.446 11.011 7.890 1.00 98.69 97 ILE A CA 1
ATOM 768 C C . ILE A 1 97 ? -7.161 10.437 9.277 1.00 98.69 97 ILE A C 1
ATOM 770 O O . ILE A 1 97 ? -7.966 10.629 10.187 1.00 98.69 97 ILE A O 1
ATOM 774 N N . ARG A 1 98 ? -5.998 9.806 9.484 1.00 98.69 98 ARG A N 1
ATOM 775 C CA . ARG A 1 98 ? -5.654 9.190 10.773 1.00 98.69 98 ARG A CA 1
ATOM 776 C C . ARG A 1 98 ? -5.571 10.212 11.911 1.00 98.69 98 ARG A C 1
ATOM 778 O O . ARG A 1 98 ? -6.022 9.923 13.022 1.00 98.69 98 ARG A O 1
ATOM 785 N N . SER A 1 99 ? -5.059 11.413 11.636 1.00 98.62 99 SER A N 1
ATOM 786 C CA . SER A 1 99 ? -5.041 12.526 12.597 1.00 98.62 99 SER A CA 1
ATOM 787 C C . SER A 1 99 ? -6.451 12.999 12.960 1.00 98.62 99 SER A C 1
ATOM 789 O O . SER A 1 99 ? -6.736 13.311 14.114 1.00 98.62 99 SER A O 1
ATOM 791 N N . GLN A 1 100 ? -7.359 13.065 11.987 1.00 98.75 100 GLN A N 1
ATOM 792 C CA . GLN A 1 100 ? -8.733 13.510 12.223 1.00 98.75 100 GLN A CA 1
ATOM 793 C C . GLN A 1 100 ? -9.602 12.426 12.867 1.00 98.75 100 GLN A C 1
ATOM 795 O O . GLN A 1 100 ? -10.469 12.762 13.670 1.00 98.75 100 GLN A O 1
ATOM 800 N N . MET A 1 101 ? -9.320 11.140 12.621 1.00 98.69 101 MET A N 1
ATOM 801 C CA . MET A 1 101 ? -9.899 10.029 13.386 1.00 98.69 101 MET A CA 1
ATOM 802 C C . MET A 1 101 ? -9.639 10.198 14.885 1.00 98.69 101 MET A C 1
ATOM 804 O O . MET A 1 101 ? -10.576 10.094 15.673 1.00 98.69 101 MET A O 1
ATOM 808 N N . GLU A 1 102 ? -8.400 10.537 15.266 1.00 98.25 102 GLU A N 1
ATOM 809 C CA . GLU A 1 102 ? -8.033 10.807 16.663 1.00 98.25 102 GLU A CA 1
ATOM 810 C C . GLU A 1 102 ? -8.859 11.962 17.243 1.00 98.25 102 GLU A C 1
ATOM 812 O O . GLU A 1 102 ? -9.505 11.820 18.280 1.00 98.25 102 GLU A O 1
ATOM 817 N N . ARG A 1 103 ? -8.911 13.098 16.532 1.00 98.19 103 ARG A N 1
ATOM 818 C CA . ARG A 1 103 ? -9.667 14.290 16.961 1.00 98.19 103 ARG A CA 1
ATOM 819 C C . ARG A 1 103 ? -11.161 14.017 17.135 1.00 98.19 103 ARG A C 1
ATOM 821 O O . ARG A 1 103 ? -11.797 14.635 17.985 1.00 98.19 103 ARG A O 1
ATOM 828 N N . LEU A 1 104 ? -11.718 13.108 16.337 1.00 98.38 104 LEU A N 1
ATOM 829 C CA . LEU A 1 104 ? -13.122 12.708 16.395 1.00 98.38 104 LEU A CA 1
ATOM 830 C C . LEU A 1 104 ? -13.370 11.517 17.333 1.00 98.38 104 LEU A C 1
ATOM 832 O O . LEU A 1 104 ? -14.524 11.108 17.485 1.00 98.38 104 LEU A O 1
ATOM 836 N N . GLY A 1 105 ? -12.341 10.968 17.985 1.00 97.88 105 GLY A N 1
ATOM 837 C CA . GLY A 1 105 ? -12.457 9.823 18.891 1.00 97.88 105 GLY A CA 1
ATOM 838 C C . GLY A 1 105 ? -12.912 8.542 18.187 1.00 97.88 105 GLY A C 1
ATOM 839 O O . GLY A 1 105 ? -13.782 7.832 18.697 1.00 97.88 105 GLY A O 1
ATOM 840 N N . ILE A 1 106 ? -12.395 8.288 16.983 1.00 98.44 106 ILE A N 1
ATOM 841 C CA . ILE A 1 106 ? -12.646 7.072 16.204 1.00 98.44 106 ILE A CA 1
ATOM 842 C C . ILE A 1 106 ? -11.510 6.081 16.473 1.00 98.44 106 ILE A C 1
ATOM 844 O O . ILE A 1 106 ? -10.402 6.253 15.975 1.00 98.44 106 ILE A O 1
ATOM 848 N N . ASN A 1 107 ? -11.816 5.020 17.220 1.00 96.19 107 ASN A N 1
ATOM 849 C CA . ASN A 1 107 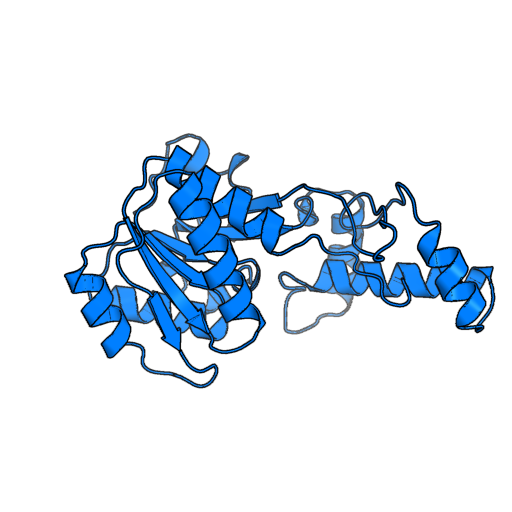? -10.878 3.952 17.589 1.00 96.19 107 ASN A CA 1
ATOM 850 C C . ASN A 1 107 ? -11.035 2.733 16.662 1.00 96.19 107 ASN A C 1
ATOM 852 O O . ASN A 1 107 ? -11.237 1.619 17.131 1.00 96.19 107 ASN A O 1
ATOM 856 N N . ALA A 1 108 ? -11.116 2.967 15.353 1.00 98.50 108 ALA A N 1
ATOM 857 C CA . ALA A 1 108 ? -11.117 1.890 14.368 1.00 98.50 108 ALA A CA 1
ATOM 858 C C . ALA A 1 108 ? -9.681 1.656 13.900 1.00 98.50 108 ALA A C 1
ATOM 860 O O . ALA A 1 108 ? -8.925 2.621 13.746 1.00 98.50 108 ALA A O 1
ATOM 861 N N . VAL A 1 109 ? -9.336 0.404 13.599 1.00 98.69 109 VAL A N 1
ATOM 862 C CA . VAL A 1 109 ? -8.032 0.078 13.016 1.00 98.69 109 VAL A CA 1
ATOM 863 C C . VAL A 1 109 ? -7.888 0.815 11.691 1.00 98.69 109 VAL A C 1
ATOM 865 O O . VAL A 1 109 ? -8.812 0.815 10.876 1.00 98.69 109 VAL A O 1
ATOM 868 N N . PHE A 1 110 ? -6.734 1.437 11.466 1.00 98.81 110 PHE A N 1
ATOM 869 C CA . PHE A 1 110 ? -6.442 2.092 10.198 1.00 98.81 110 PHE A CA 1
ATOM 870 C C . PHE A 1 110 ? -5.682 1.140 9.274 1.00 98.81 110 PHE A C 1
ATOM 872 O O . PHE A 1 110 ? -4.548 0.746 9.553 1.00 98.81 110 PHE A O 1
ATOM 879 N N . GLU A 1 111 ? -6.324 0.762 8.177 1.00 98.75 111 GLU A N 1
ATOM 880 C CA . GLU A 1 111 ? -5.794 -0.135 7.156 1.00 98.75 111 GLU A CA 1
ATOM 881 C C . GLU A 1 111 ? -5.566 0.667 5.875 1.00 98.75 111 GLU A C 1
ATOM 883 O O . GLU A 1 111 ? -6.487 1.300 5.377 1.00 98.75 111 GLU A O 1
ATOM 888 N N . GLY A 1 112 ? -4.357 0.680 5.325 1.00 98.19 112 GLY A N 1
ATOM 889 C CA . GLY A 1 112 ? -4.064 1.427 4.105 1.00 98.19 112 GLY A CA 1
ATOM 890 C C . GLY A 1 112 ? -3.421 0.586 3.016 1.00 98.19 112 GLY A C 1
ATOM 891 O O . GLY A 1 112 ? -2.966 -0.540 3.224 1.00 98.19 112 GLY A O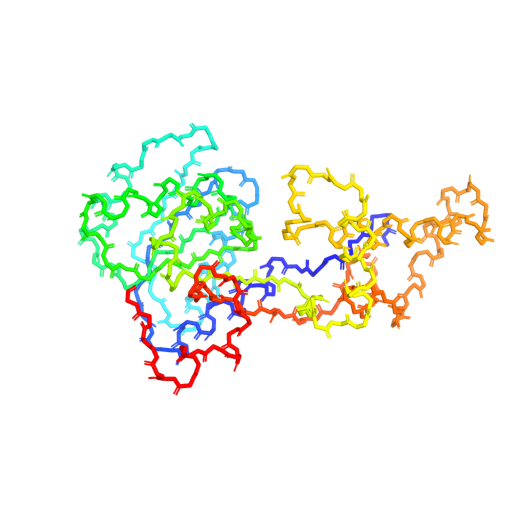 1
ATOM 892 N N . THR A 1 113 ? -3.348 1.169 1.826 1.00 97.50 113 THR A N 1
ATOM 893 C CA . THR A 1 113 ? -2.613 0.586 0.702 1.00 97.50 113 THR A CA 1
ATOM 894 C C . THR A 1 113 ? -1.108 0.803 0.852 1.00 97.50 113 THR A C 1
ATOM 896 O O . THR A 1 113 ? -0.622 1.425 1.801 1.00 97.50 113 THR A O 1
ATOM 899 N N . SER A 1 114 ? -0.348 0.329 -0.128 1.00 95.50 114 SER A N 1
ATOM 900 C CA . SER A 1 114 ? 1.090 0.569 -0.283 1.00 95.50 114 SER A CA 1
ATOM 901 C C . SER A 1 114 ? 1.422 2.061 -0.307 1.00 95.50 114 SER A C 1
ATOM 903 O O . SER A 1 114 ? 2.494 2.455 0.143 1.00 95.50 114 SER A O 1
ATOM 905 N N . GLY A 1 115 ? 0.480 2.906 -0.739 1.00 95.50 115 GLY A N 1
ATOM 906 C CA . GLY A 1 115 ? 0.629 4.356 -0.802 1.00 95.50 115 GLY A CA 1
ATOM 907 C C . GLY A 1 115 ? 0.848 5.055 0.541 1.00 95.50 115 GLY A C 1
ATOM 908 O O . GLY A 1 115 ? 1.351 6.184 0.546 1.00 95.50 115 GLY A O 1
ATOM 909 N N . ILE A 1 116 ? 0.513 4.411 1.667 1.00 96.75 116 ILE A N 1
ATOM 910 C CA . ILE A 1 116 ? 0.799 4.944 3.008 1.00 96.75 116 ILE A CA 1
ATOM 911 C C . ILE A 1 116 ? 2.079 4.384 3.638 1.00 96.75 116 ILE A C 1
ATOM 913 O O . ILE A 1 116 ? 2.488 4.877 4.687 1.00 96.75 116 ILE A O 1
ATOM 917 N N . LYS A 1 117 ? 2.728 3.372 3.038 1.00 95.44 117 LYS A N 1
ATOM 918 C CA . LYS A 1 117 ? 3.974 2.810 3.582 1.00 95.44 117 LYS A CA 1
ATOM 919 C C . LYS A 1 117 ? 5.144 3.727 3.263 1.00 95.44 117 LYS A C 1
ATOM 921 O O . LYS A 1 117 ? 5.881 3.545 2.295 1.00 95.44 117 LYS A O 1
ATOM 926 N N . SER A 1 118 ? 5.282 4.721 4.119 1.00 93.12 118 SER A N 1
ATOM 927 C CA . SER A 1 118 ? 6.239 5.807 4.020 1.00 93.12 118 SER A CA 1
ATOM 928 C C . SER A 1 118 ? 6.767 6.150 5.405 1.00 93.12 118 SER A C 1
ATOM 930 O O . SER A 1 118 ? 6.015 6.075 6.382 1.00 93.12 118 SER A O 1
ATOM 932 N N . ASP A 1 119 ? 8.029 6.563 5.494 1.00 92.19 119 ASP A N 1
ATOM 933 C CA . ASP A 1 119 ? 8.563 7.132 6.736 1.00 92.19 119 ASP A CA 1
ATOM 934 C C . ASP A 1 119 ? 7.858 8.465 7.046 1.00 92.19 119 ASP A C 1
ATOM 936 O O . ASP A 1 119 ? 7.467 8.708 8.185 1.00 92.19 119 ASP A O 1
ATOM 940 N N . SER A 1 120 ? 7.507 9.238 6.009 1.00 93.94 120 SER A N 1
ATOM 941 C CA . SER A 1 120 ? 6.723 10.475 6.125 1.00 93.94 120 SER A CA 1
ATOM 942 C C . SER A 1 120 ? 5.333 10.261 6.751 1.00 93.94 120 SER A C 1
ATOM 944 O O . SER A 1 120 ? 4.784 11.178 7.365 1.00 93.94 120 SER A O 1
ATOM 946 N N . TYR A 1 121 ? 4.740 9.063 6.620 1.00 97.25 121 TYR A N 1
ATOM 947 C CA . TYR A 1 121 ? 3.487 8.722 7.311 1.00 97.25 121 TYR A CA 1
ATOM 948 C C . TYR A 1 121 ? 3.691 8.669 8.828 1.00 97.25 121 TYR A C 1
ATOM 950 O O . TYR A 1 121 ? 2.876 9.193 9.589 1.00 97.25 121 TYR A O 1
ATOM 958 N N . ILE A 1 122 ? 4.793 8.054 9.260 1.00 97.31 122 ILE A N 1
ATOM 959 C CA . ILE A 1 122 ? 5.156 7.943 10.671 1.00 97.31 122 ILE A CA 1
ATOM 960 C C . ILE A 1 122 ? 5.564 9.314 11.206 1.00 97.31 122 ILE A C 1
ATOM 962 O O . ILE A 1 122 ? 5.058 9.713 12.250 1.00 97.31 122 ILE A O 1
ATOM 966 N N . ASP A 1 123 ? 6.391 10.066 10.481 1.00 96.06 123 ASP A N 1
ATOM 967 C CA . ASP A 1 123 ? 6.822 11.408 10.886 1.00 96.06 123 ASP A CA 1
ATOM 968 C C . ASP A 1 123 ? 5.633 12.359 11.064 1.00 96.06 123 ASP A C 1
ATOM 970 O O . ASP A 1 123 ? 5.567 13.113 12.036 1.00 96.06 123 ASP A O 1
ATOM 974 N N . GLY A 1 124 ? 4.647 12.282 10.164 1.00 97.19 124 GLY A N 1
ATOM 975 C CA . GLY A 1 124 ? 3.444 13.110 10.222 1.00 97.19 124 GLY A CA 1
ATOM 976 C C . GLY A 1 124 ? 2.502 12.791 11.389 1.00 97.19 124 GLY A C 1
ATOM 977 O O . GLY A 1 124 ? 1.719 13.651 11.788 1.00 97.19 124 GLY A O 1
ATOM 978 N N . LEU A 1 125 ? 2.554 11.577 11.942 1.00 98.12 125 LEU A N 1
ATOM 979 C CA . LEU A 1 125 ? 1.624 11.100 12.976 1.00 98.12 125 LEU A CA 1
ATOM 980 C C . LEU A 1 125 ? 2.284 10.852 14.339 1.00 98.12 125 LEU A C 1
ATOM 982 O O . LEU A 1 125 ? 1.598 10.800 15.366 1.00 98.12 125 LEU A O 1
ATOM 986 N N . GLY A 1 126 ? 3.598 10.644 14.367 1.00 97.94 126 GLY A N 1
ATOM 987 C CA . GLY A 1 126 ? 4.328 10.147 15.523 1.00 97.94 126 GLY A CA 1
ATOM 988 C C . GLY A 1 126 ? 3.659 8.901 16.110 1.00 97.94 126 GLY A C 1
ATOM 989 O O . GLY A 1 126 ? 3.412 7.908 15.428 1.00 97.94 126 GLY A O 1
ATOM 990 N N . LYS A 1 127 ? 3.297 8.971 17.395 1.00 97.12 127 LYS A N 1
ATOM 991 C CA . LYS A 1 127 ? 2.647 7.862 18.114 1.00 97.12 127 LYS A CA 1
ATOM 992 C C . LYS A 1 127 ? 1.277 7.471 17.547 1.00 97.12 127 LYS A C 1
ATOM 994 O O . LYS A 1 127 ? 0.849 6.346 17.778 1.00 97.12 127 LYS A O 1
ATOM 999 N N . LEU A 1 128 ? 0.591 8.358 16.817 1.00 97.69 128 LEU A N 1
ATOM 1000 C CA . LEU A 1 128 ? -0.716 8.045 16.223 1.00 97.69 128 LEU A CA 1
ATOM 1001 C C . LEU A 1 128 ? -0.617 7.041 15.069 1.00 97.69 128 LEU A C 1
ATOM 1003 O O . LEU A 1 128 ? -1.623 6.426 14.717 1.00 97.69 128 LEU A O 1
ATOM 1007 N N . ALA A 1 129 ? 0.575 6.857 14.493 1.00 98.31 129 ALA A N 1
ATOM 1008 C CA . ALA A 1 129 ? 0.795 5.875 13.441 1.00 98.31 129 ALA A CA 1
ATOM 1009 C C . ALA A 1 129 ? 0.701 4.433 13.961 1.00 98.31 129 ALA A C 1
ATOM 1011 O O . ALA A 1 129 ? 0.382 3.542 13.178 1.00 98.31 129 ALA A O 1
ATOM 1012 N N . GLU A 1 130 ? 0.954 4.205 15.254 1.00 98.38 130 GLU A N 1
ATOM 1013 C CA . GLU A 1 130 ? 1.020 2.882 15.883 1.00 98.38 130 GLU A CA 1
ATOM 1014 C C . GLU A 1 130 ? -0.196 2.009 15.538 1.00 98.38 130 GLU A C 1
ATOM 1016 O O .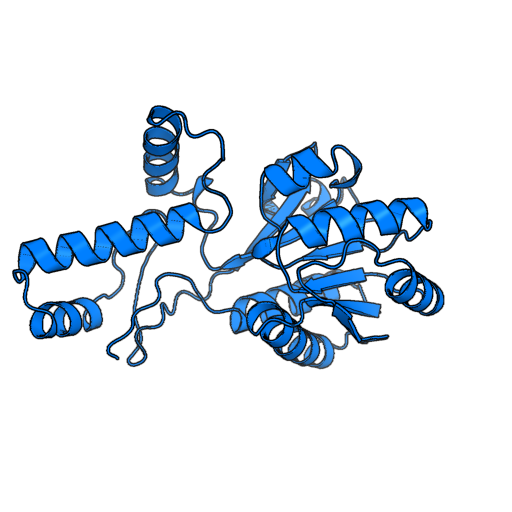 GLU A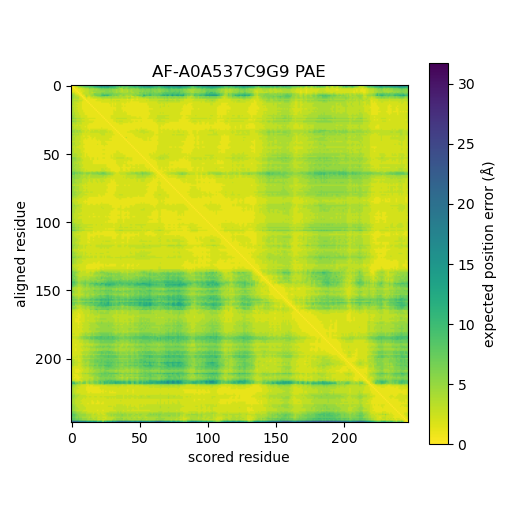 1 130 ? -1.344 2.441 15.645 1.00 98.38 130 GLU A O 1
ATOM 1021 N N . GLY A 1 131 ? 0.059 0.768 15.117 1.00 98.38 131 GLY A N 1
ATOM 1022 C CA . GLY A 1 131 ? -0.979 -0.184 14.725 1.00 98.38 131 GLY A CA 1
ATOM 1023 C C . GLY A 1 131 ? -1.608 0.057 13.349 1.00 98.38 131 GLY A C 1
ATOM 1024 O O . GLY A 1 131 ? -2.426 -0.760 12.933 1.00 98.38 131 GLY A O 1
ATOM 1025 N N . SER A 1 132 ? -1.228 1.116 12.620 1.00 98.75 132 SER A N 1
ATOM 1026 C CA . SER A 1 132 ? -1.643 1.275 11.219 1.00 98.75 132 SER A CA 1
ATOM 1027 C C . SER A 1 132 ? -1.067 0.141 10.373 1.00 98.75 132 SER A C 1
ATOM 1029 O O . SER A 1 132 ? 0.094 -0.236 10.546 1.00 98.75 132 SER A O 1
ATOM 1031 N N . LEU A 1 133 ? -1.863 -0.380 9.444 1.00 98.75 133 LEU A N 1
ATOM 1032 C CA . LEU A 1 133 ? -1.478 -1.473 8.554 1.00 98.75 133 LEU A CA 1
ATOM 1033 C C . LEU A 1 133 ? -1.266 -0.981 7.127 1.00 98.75 133 LEU A C 1
ATOM 1035 O O . LEU A 1 133 ? -1.976 -0.095 6.660 1.00 98.75 133 LEU A O 1
ATOM 1039 N N . SER A 1 134 ? -0.325 -1.598 6.419 1.00 98.38 134 SER A N 1
ATOM 1040 C CA . SER A 1 134 ? -0.140 -1.405 4.981 1.00 98.38 134 SER A CA 1
ATOM 1041 C C . SER A 1 134 ? 0.301 -2.704 4.311 1.00 98.38 134 SER A C 1
ATOM 1043 O O . SER A 1 134 ? 0.916 -3.569 4.934 1.00 98.38 134 SER A O 1
ATOM 1045 N N . PHE A 1 135 ? -0.010 -2.846 3.029 1.00 97.06 135 PHE A N 1
ATOM 1046 C CA . PHE A 1 135 ? 0.291 -4.026 2.225 1.00 97.06 135 PHE A CA 1
ATOM 1047 C C . PHE A 1 135 ? 1.054 -3.575 0.992 1.00 97.06 135 PHE A C 1
ATOM 1049 O O . PHE A 1 135 ? 0.640 -2.609 0.360 1.00 97.06 135 PHE A O 1
ATOM 1056 N N . ILE A 1 136 ? 2.141 -4.248 0.628 1.00 92.31 136 ILE A N 1
ATOM 1057 C CA . ILE A 1 136 ? 2.935 -3.908 -0.561 1.00 92.31 136 ILE A CA 1
ATOM 1058 C C . ILE A 1 136 ? 3.179 -5.160 -1.377 1.00 92.31 136 ILE A C 1
ATOM 1060 O O . ILE A 1 136 ? 3.452 -6.225 -0.830 1.00 92.31 136 ILE A O 1
ATOM 1064 N N . GLU A 1 137 ? 3.102 -5.027 -2.690 1.00 88.38 137 GLU A N 1
ATOM 1065 C CA . GLU A 1 137 ? 3.490 -6.070 -3.620 1.00 88.38 137 GLU A CA 1
ATOM 1066 C C . GLU A 1 137 ? 4.973 -6.443 -3.488 1.00 88.38 137 GLU A C 1
ATOM 1068 O O . GLU A 1 137 ? 5.831 -5.611 -3.231 1.00 88.38 137 GLU A O 1
ATOM 1073 N N . GLY A 1 138 ? 5.295 -7.711 -3.708 1.00 84.81 138 GLY A N 1
ATOM 1074 C CA . GLY A 1 138 ? 6.650 -8.234 -3.591 1.00 84.81 138 GLY A CA 1
ATOM 1075 C C . GLY A 1 138 ? 7.064 -8.597 -2.165 1.00 84.81 138 GLY A C 1
ATOM 1076 O O . GLY A 1 138 ? 6.301 -8.497 -1.203 1.00 84.81 138 GLY A O 1
ATOM 1077 N N . ALA A 1 139 ? 8.297 -9.090 -2.060 1.00 84.50 139 ALA A N 1
ATOM 1078 C CA . ALA A 1 139 ? 8.949 -9.423 -0.797 1.00 84.50 139 ALA A CA 1
ATOM 1079 C C . ALA A 1 139 ? 9.373 -8.150 -0.042 1.00 84.50 139 ALA A C 1
ATOM 1081 O O . ALA A 1 139 ? 9.572 -7.116 -0.686 1.00 84.50 139 ALA A O 1
ATOM 1082 N N . PRO A 1 140 ? 9.597 -8.221 1.286 1.00 87.62 140 PRO A N 1
ATOM 1083 C CA . PRO A 1 140 ? 10.196 -7.117 2.029 1.00 87.62 140 PRO A CA 1
ATOM 1084 C C . PRO A 1 140 ? 11.616 -6.892 1.518 1.00 87.62 140 PRO A C 1
ATOM 1086 O O . PRO A 1 140 ? 12.543 -7.616 1.893 1.00 87.62 140 PRO A O 1
ATOM 1089 N N . TRP A 1 141 ? 11.788 -5.922 0.622 1.00 84.75 141 TRP A N 1
ATOM 1090 C CA . TRP A 1 141 ? 13.059 -5.688 -0.055 1.00 84.75 141 TRP A CA 1
ATOM 1091 C C . TRP A 1 141 ? 14.172 -5.417 0.960 1.00 84.75 141 TRP A C 1
ATOM 1093 O O . TRP A 1 141 ? 15.285 -5.886 0.760 1.00 84.75 141 TRP A O 1
ATOM 1103 N N . GLU A 1 142 ? 13.872 -4.784 2.100 1.00 84.12 142 GLU A N 1
ATOM 1104 C CA . GLU A 1 142 ? 14.829 -4.535 3.184 1.00 84.12 142 GLU A CA 1
ATOM 1105 C C . GLU A 1 142 ? 15.444 -5.807 3.795 1.00 84.12 142 GLU A C 1
ATOM 1107 O O . GLU A 1 142 ? 16.498 -5.738 4.425 1.00 84.12 142 GLU A O 1
ATOM 1112 N N . LYS A 1 143 ? 14.820 -6.974 3.591 1.00 85.94 143 LYS A N 1
ATOM 1113 C CA . LYS A 1 143 ? 15.338 -8.281 4.021 1.00 85.94 143 LYS A CA 1
ATOM 1114 C C . LYS A 1 143 ? 16.050 -9.050 2.909 1.00 85.94 143 LYS A C 1
ATOM 1116 O O . LYS A 1 143 ? 16.608 -10.116 3.166 1.00 85.94 143 LYS A O 1
ATOM 1121 N N . LEU A 1 144 ? 16.016 -8.555 1.674 1.00 85.75 144 LEU A N 1
ATOM 1122 C CA . LEU A 1 144 ? 16.685 -9.190 0.545 1.00 85.75 144 LEU A CA 1
ATOM 1123 C C . LEU A 1 144 ? 18.139 -8.706 0.436 1.00 85.75 144 LEU A C 1
ATOM 1125 O O . LEU A 1 144 ? 18.403 -7.521 0.657 1.00 85.75 144 LEU A O 1
ATOM 1129 N N . PRO A 1 145 ? 19.087 -9.561 -0.003 1.00 82.19 145 PRO A N 1
ATOM 1130 C CA . PRO A 1 145 ? 20.474 -9.145 -0.224 1.00 82.19 145 PRO A CA 1
ATOM 1131 C C . PRO A 1 145 ? 20.599 -7.914 -1.135 1.00 82.19 145 PRO A C 1
ATOM 1133 O O . PRO A 1 145 ? 21.384 -7.006 -0.865 1.00 82.19 145 PRO A O 1
ATOM 1136 N N . GLY A 1 146 ? 19.778 -7.845 -2.189 1.00 83.44 146 GLY A N 1
ATOM 1137 C CA . GLY A 1 146 ? 19.751 -6.699 -3.097 1.00 83.44 146 GLY A CA 1
ATOM 1138 C C . GLY A 1 146 ? 19.175 -5.421 -2.475 1.00 83.44 146 GLY A C 1
ATOM 1139 O O . GLY A 1 146 ? 19.591 -4.325 -2.847 1.00 83.44 146 GLY A O 1
ATOM 1140 N N . GLY A 1 147 ? 18.278 -5.527 -1.493 1.00 86.38 147 GLY A N 1
ATOM 1141 C CA . GLY A 1 147 ? 17.753 -4.360 -0.788 1.00 86.38 147 GLY A CA 1
ATOM 1142 C C . GLY A 1 147 ? 18.782 -3.695 0.120 1.00 86.38 147 GLY A C 1
ATOM 1143 O O . GLY A 1 147 ? 18.835 -2.468 0.167 1.00 86.38 147 GLY A O 1
ATOM 1144 N N . LEU A 1 148 ? 19.663 -4.477 0.760 1.00 86.81 148 LEU A N 1
ATOM 1145 C CA . LEU A 1 148 ? 20.799 -3.939 1.524 1.00 86.81 148 LEU A CA 1
ATOM 1146 C C . LEU A 1 148 ? 21.761 -3.147 0.628 1.00 86.81 148 LEU A C 1
ATOM 1148 O O . LEU A 1 148 ? 22.241 -2.079 1.010 1.00 86.81 148 LEU A O 1
ATOM 1152 N N . PHE A 1 149 ? 22.006 -3.638 -0.589 1.00 88.38 149 PHE A N 1
ATOM 1153 C CA . PHE A 1 149 ? 22.778 -2.899 -1.585 1.00 88.38 149 PHE A CA 1
ATOM 1154 C C . PHE A 1 149 ? 22.086 -1.584 -1.967 1.00 88.38 149 PHE A C 1
ATOM 1156 O O . PHE A 1 149 ? 22.717 -0.525 -1.941 1.00 88.38 149 PHE A O 1
ATOM 1163 N N . PHE A 1 150 ? 20.791 -1.642 -2.286 1.00 91.25 150 PHE A N 1
ATOM 1164 C CA . PHE A 1 150 ? 20.011 -0.471 -2.670 1.00 91.25 150 PHE A CA 1
ATOM 1165 C C . PHE A 1 150 ? 20.010 0.604 -1.584 1.00 91.25 150 PHE A C 1
ATOM 1167 O O . PHE A 1 150 ? 20.382 1.740 -1.872 1.00 91.25 150 PHE A O 1
ATOM 1174 N N . ILE A 1 151 ? 19.663 0.259 -0.339 1.00 88.81 151 ILE A N 1
ATOM 1175 C CA . ILE A 1 151 ? 19.606 1.248 0.743 1.00 88.81 151 ILE A CA 1
ATOM 1176 C C . ILE A 1 151 ? 20.987 1.837 1.031 1.00 88.81 151 ILE A C 1
ATOM 1178 O O . ILE A 1 151 ? 21.106 3.046 1.194 1.00 88.81 151 ILE A O 1
ATOM 1182 N N . GLY A 1 152 ? 22.049 1.024 0.978 1.00 90.06 152 GLY A N 1
ATOM 1183 C CA . GLY A 1 152 ? 23.419 1.511 1.124 1.00 90.06 152 GLY A CA 1
ATOM 1184 C C . GLY A 1 152 ? 23.790 2.542 0.053 1.00 90.06 152 GLY A C 1
ATOM 1185 O O . GLY A 1 152 ? 24.380 3.576 0.368 1.00 90.06 152 GLY A O 1
ATOM 1186 N N . LYS A 1 153 ? 23.409 2.304 -1.209 1.00 91.50 153 LYS A N 1
ATOM 1187 C CA . LYS A 1 153 ? 23.628 3.256 -2.311 1.00 91.50 153 LYS A CA 1
ATOM 1188 C C . LYS A 1 153 ? 22.750 4.496 -2.204 1.00 91.50 153 LYS A C 1
ATOM 1190 O O . LYS A 1 153 ? 23.244 5.594 -2.454 1.00 91.50 153 LYS A O 1
ATOM 1195 N N . TYR A 1 154 ? 21.491 4.325 -1.815 1.00 92.12 154 TYR A N 1
ATOM 1196 C CA . TYR A 1 154 ? 20.533 5.411 -1.649 1.00 92.12 154 TYR A CA 1
ATOM 1197 C C . TYR A 1 154 ? 20.974 6.368 -0.532 1.00 92.12 154 TYR A C 1
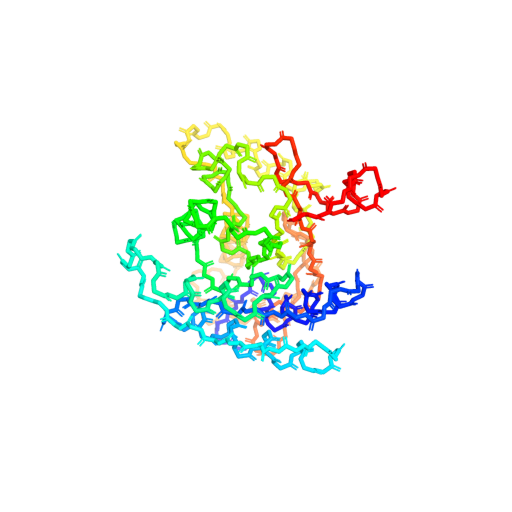ATOM 1199 O O . TYR A 1 154 ? 21.064 7.573 -0.753 1.00 92.12 154 TYR A O 1
ATOM 1207 N N . SER A 1 155 ? 21.369 5.846 0.634 1.00 90.12 155 SER A N 1
ATOM 1208 C CA . SER A 1 155 ? 21.844 6.659 1.764 1.00 90.12 155 SER A CA 1
ATOM 1209 C C . SER A 1 155 ? 23.110 7.461 1.446 1.00 90.12 155 SER A C 1
ATOM 1211 O O . SER A 1 155 ? 23.283 8.561 1.965 1.00 90.12 155 SER A O 1
ATOM 1213 N N . GLN A 1 156 ? 23.984 6.963 0.564 1.00 94.06 156 GLN A N 1
ATOM 1214 C CA . GLN A 1 156 ? 25.166 7.713 0.112 1.00 94.06 156 GLN A CA 1
ATOM 1215 C C . GLN A 1 156 ? 24.812 8.974 -0.683 1.00 94.06 156 GLN A C 1
ATOM 1217 O O . GLN A 1 156 ? 25.609 9.910 -0.702 1.00 94.06 156 GLN A O 1
ATOM 1222 N N . GLN A 1 157 ? 23.631 9.019 -1.306 1.00 94.19 157 GLN A N 1
ATOM 1223 C CA . GLN A 1 157 ? 23.188 10.186 -2.067 1.00 94.19 157 GLN A CA 1
ATOM 1224 C C . GLN A 1 157 ? 22.695 11.327 -1.174 1.00 94.19 157 GLN A C 1
ATOM 1226 O O . GLN A 1 157 ? 22.600 12.454 -1.647 1.00 94.19 157 GLN A O 1
ATOM 1231 N N . LYS A 1 158 ? 22.419 11.055 0.112 1.00 89.50 158 LYS A N 1
ATOM 1232 C CA . LYS A 1 158 ? 21.944 12.049 1.089 1.00 89.50 158 LYS A CA 1
ATOM 1233 C C . LYS A 1 158 ? 20.692 12.803 0.618 1.00 89.50 158 LYS A C 1
ATOM 1235 O O . LYS A 1 158 ? 20.598 14.013 0.792 1.00 89.50 158 LYS A O 1
ATOM 1240 N N . TYR A 1 159 ? 19.753 12.090 0.001 1.00 89.44 159 TYR A N 1
ATOM 1241 C CA . TYR A 1 159 ? 18.442 12.652 -0.309 1.00 89.44 159 TYR A CA 1
ATOM 1242 C C . TYR A 1 159 ? 17.687 12.997 0.978 1.00 89.44 159 TYR A C 1
ATOM 1244 O O . TYR A 1 159 ? 17.790 12.269 1.966 1.00 89.44 159 TYR A O 1
ATOM 1252 N N . ASP A 1 160 ? 16.896 14.069 0.937 1.00 84.94 160 ASP A N 1
ATOM 1253 C CA . ASP A 1 160 ? 16.073 14.503 2.075 1.00 84.94 160 ASP A CA 1
ATOM 1254 C C . ASP A 1 160 ? 14.952 13.505 2.403 1.00 84.94 160 ASP A C 1
ATOM 1256 O O . ASP A 1 160 ? 14.479 13.440 3.534 1.00 84.94 160 ASP A O 1
ATOM 1260 N N . GLN A 1 161 ? 14.523 12.725 1.407 1.00 81.88 161 GLN A N 1
ATOM 1261 C CA . GLN A 1 161 ? 13.458 11.732 1.522 1.00 81.88 161 GLN A CA 1
ATOM 1262 C C . GLN A 1 161 ? 14.028 10.320 1.423 1.00 81.88 161 GLN A C 1
ATOM 1264 O O . GLN A 1 161 ? 14.904 10.048 0.594 1.00 81.88 161 GLN A O 1
ATOM 1269 N N . GLY A 1 162 ? 13.486 9.403 2.227 1.00 84.75 162 GLY A N 1
ATOM 1270 C CA . GLY A 1 162 ? 13.738 7.972 2.085 1.00 84.75 162 GLY A CA 1
ATOM 1271 C C . GLY A 1 162 ? 13.276 7.436 0.721 1.00 84.75 162 GLY A C 1
ATOM 1272 O O . GLY A 1 162 ? 12.627 8.143 -0.046 1.00 84.75 162 GLY A O 1
ATOM 1273 N N . PRO A 1 163 ? 13.583 6.173 0.385 1.00 86.62 163 PRO A N 1
ATOM 1274 C CA . PRO A 1 163 ? 13.200 5.591 -0.904 1.00 86.62 163 PRO A CA 1
ATOM 1275 C C . PRO A 1 163 ? 11.688 5.343 -1.050 1.00 86.62 163 PRO A C 1
ATOM 1277 O O . PRO A 1 163 ? 11.230 4.994 -2.138 1.00 86.62 163 PRO A O 1
ATOM 1280 N N . GLU A 1 164 ? 10.919 5.511 0.029 1.00 87.19 164 GLU A N 1
ATOM 1281 C CA . GLU A 1 164 ? 9.473 5.290 0.087 1.00 87.19 164 GLU A CA 1
ATOM 1282 C C . GLU A 1 164 ? 9.048 3.881 -0.382 1.00 87.19 164 GLU A C 1
ATOM 1284 O O . GLU A 1 164 ? 9.868 2.972 -0.552 1.00 87.19 164 GLU A O 1
ATOM 1289 N N . ALA A 1 165 ? 7.743 3.651 -0.559 1.00 85.75 165 ALA A N 1
ATOM 1290 C CA . ALA A 1 165 ? 7.224 2.370 -1.047 1.00 85.75 165 ALA A CA 1
ATOM 1291 C C . ALA A 1 165 ? 7.727 2.013 -2.461 1.00 85.75 165 ALA A C 1
ATOM 1293 O O . ALA A 1 165 ? 7.851 0.834 -2.791 1.00 85.75 165 ALA A O 1
ATOM 1294 N N . TYR A 1 166 ? 8.011 3.018 -3.300 1.00 90.44 166 TYR A N 1
ATOM 1295 C CA . TYR A 1 166 ? 8.166 2.831 -4.747 1.00 90.44 166 TYR A CA 1
ATOM 1296 C C . TYR A 1 166 ? 9.602 2.951 -5.275 1.00 90.44 166 TYR A C 1
ATOM 1298 O O . TYR A 1 166 ? 9.882 2.471 -6.377 1.00 90.44 166 TYR A O 1
ATOM 1306 N N . GLY A 1 167 ? 10.532 3.527 -4.508 1.00 91.62 167 GLY A N 1
ATOM 1307 C CA . GLY A 1 167 ? 11.931 3.704 -4.913 1.00 91.62 167 GLY A CA 1
ATOM 1308 C C . GLY A 1 167 ? 12.635 2.411 -5.347 1.00 91.62 167 GLY A C 1
ATOM 1309 O O . GLY A 1 167 ? 13.252 2.408 -6.414 1.00 91.62 167 GLY A O 1
ATOM 1310 N N . PRO A 1 168 ? 12.506 1.286 -4.615 1.00 90.38 168 PRO A N 1
ATOM 1311 C CA . PRO A 1 168 ? 13.101 0.012 -5.025 1.00 90.38 168 PRO A CA 1
ATOM 1312 C C . PRO A 1 168 ? 12.566 -0.512 -6.367 1.00 90.38 168 PRO A C 1
ATOM 1314 O O . PRO A 1 168 ? 13.326 -1.059 -7.171 1.00 90.38 168 PRO A O 1
ATOM 1317 N N . PHE A 1 169 ? 11.273 -0.319 -6.653 1.00 92.00 169 PHE A N 1
ATOM 1318 C CA . PHE A 1 169 ? 10.684 -0.695 -7.942 1.00 92.00 169 PHE A CA 1
ATOM 1319 C C . PHE A 1 169 ? 11.216 0.185 -9.070 1.00 92.00 169 PHE A C 1
ATOM 1321 O O . PHE A 1 169 ? 11.591 -0.334 -10.119 1.00 92.00 169 PHE A O 1
ATOM 1328 N N . ALA A 1 170 ? 11.310 1.499 -8.847 1.00 93.81 170 ALA A N 1
ATOM 1329 C CA . ALA A 1 170 ? 11.868 2.428 -9.826 1.00 93.81 170 ALA A CA 1
ATOM 1330 C C . ALA A 1 170 ? 13.338 2.104 -10.140 1.00 93.81 170 ALA A C 1
ATOM 1332 O O . ALA A 1 170 ? 13.711 2.007 -11.309 1.00 93.81 170 ALA A O 1
ATOM 1333 N N . PHE A 1 171 ? 14.149 1.848 -9.108 1.00 93.06 171 PHE A N 1
ATOM 1334 C CA . PHE A 1 171 ? 15.543 1.426 -9.260 1.00 93.06 171 PHE A CA 1
ATOM 1335 C C . PHE A 1 171 ? 15.651 0.128 -10.066 1.00 93.06 171 PHE A C 1
ATOM 1337 O O . PHE A 1 171 ? 16.455 0.024 -10.990 1.00 93.06 171 PHE A O 1
ATOM 1344 N N . THR A 1 172 ? 14.795 -0.847 -9.759 1.00 92.75 172 THR A N 1
ATOM 1345 C CA . THR A 1 172 ? 14.773 -2.131 -10.463 1.00 92.75 172 THR A CA 1
ATOM 1346 C C . THR A 1 172 ? 14.360 -1.988 -11.926 1.00 92.75 172 THR A C 1
ATOM 1348 O O . THR A 1 172 ? 14.996 -2.571 -12.800 1.00 92.75 172 THR A O 1
ATOM 1351 N N . ALA A 1 173 ? 13.318 -1.205 -12.215 1.00 95.31 173 ALA A N 1
ATOM 1352 C CA . ALA A 1 173 ? 12.860 -0.964 -13.579 1.00 95.31 173 ALA A CA 1
ATOM 1353 C C . ALA A 1 173 ? 13.931 -0.254 -14.419 1.00 95.31 173 ALA A C 1
ATOM 1355 O O . ALA A 1 173 ? 14.169 -0.646 -15.561 1.00 95.31 173 ALA A O 1
ATOM 1356 N N . ALA A 1 174 ? 14.600 0.749 -13.839 1.00 95.75 174 ALA A N 1
ATOM 1357 C CA . ALA A 1 174 ? 15.697 1.462 -14.482 1.00 95.75 174 ALA A CA 1
ATOM 1358 C C . ALA A 1 174 ? 16.884 0.530 -14.769 1.00 95.75 174 ALA A C 1
ATOM 1360 O O . ALA A 1 174 ? 17.368 0.492 -15.896 1.00 95.75 174 ALA A O 1
ATOM 1361 N N . GLY A 1 175 ? 17.316 -0.265 -13.786 1.00 94.25 175 GLY A N 1
ATOM 1362 C CA . GLY A 1 175 ? 18.378 -1.254 -13.984 1.00 94.25 175 GLY A CA 1
ATOM 1363 C C . GLY A 1 175 ? 18.031 -2.252 -15.088 1.00 94.25 175 GLY A C 1
ATOM 1364 O O . GLY A 1 175 ? 18.809 -2.460 -16.012 1.00 94.25 175 GLY A O 1
ATOM 1365 N N . LEU A 1 176 ? 16.809 -2.788 -15.062 1.00 94.81 176 LEU A N 1
ATOM 1366 C CA . LEU A 1 176 ? 16.357 -3.769 -16.042 1.00 94.81 176 LEU A CA 1
ATOM 1367 C C . LEU A 1 176 ? 16.379 -3.233 -17.479 1.00 94.81 176 LEU A C 1
ATOM 1369 O O . LEU A 1 176 ? 16.813 -3.946 -18.383 1.00 94.81 176 LEU A O 1
ATOM 1373 N N . ILE A 1 177 ? 15.907 -2.004 -17.708 1.00 95.31 177 ILE A N 1
ATOM 1374 C CA . ILE A 1 177 ? 15.919 -1.425 -19.056 1.00 95.31 177 ILE A CA 1
ATOM 1375 C C . ILE A 1 177 ? 17.341 -1.065 -19.506 1.00 95.31 177 ILE A C 1
ATOM 1377 O O . ILE A 1 177 ? 17.651 -1.259 -20.681 1.00 95.31 177 ILE A O 1
ATOM 1381 N N . MET A 1 178 ? 18.208 -0.601 -18.596 1.00 96.31 178 MET A N 1
ATOM 1382 C CA . MET A 1 178 ? 19.615 -0.315 -18.899 1.00 96.31 178 MET A CA 1
ATOM 1383 C C . MET A 1 178 ? 20.361 -1.585 -19.321 1.00 96.31 178 MET A C 1
ATOM 1385 O O . MET A 1 178 ? 20.913 -1.598 -20.417 1.00 96.31 178 MET A O 1
ATOM 1389 N N . ASP A 1 179 ? 20.266 -2.672 -18.545 1.00 95.06 179 ASP A N 1
ATOM 1390 C CA . ASP A 1 179 ? 20.888 -3.965 -18.876 1.00 95.06 179 ASP A CA 1
ATOM 1391 C C . ASP A 1 179 ? 20.483 -4.451 -20.279 1.00 95.06 179 ASP A C 1
ATOM 1393 O O . ASP A 1 179 ? 21.292 -4.949 -21.063 1.00 95.06 179 ASP A O 1
ATOM 1397 N N . VAL A 1 180 ? 19.193 -4.322 -20.608 1.00 96.44 180 VAL A N 1
ATOM 1398 C CA . VAL A 1 180 ? 18.677 -4.757 -21.907 1.00 96.44 180 VAL A CA 1
ATOM 1399 C C . VAL A 1 180 ? 19.206 -3.867 -23.031 1.00 96.44 180 VAL A C 1
ATOM 1401 O O . VAL A 1 180 ? 19.601 -4.393 -24.071 1.00 96.44 180 VAL A O 1
ATOM 1404 N N . ILE A 1 181 ? 19.235 -2.544 -22.841 1.00 97.75 181 ILE A N 1
ATOM 1405 C CA . ILE A 1 181 ? 19.788 -1.599 -23.823 1.00 97.75 181 ILE A CA 1
ATOM 1406 C C . ILE A 1 181 ? 21.276 -1.869 -24.062 1.00 97.75 181 ILE A C 1
ATOM 1408 O O . ILE A 1 181 ? 21.707 -1.844 -25.213 1.00 97.75 181 ILE A O 1
ATOM 1412 N N . GLU A 1 182 ? 22.051 -2.156 -23.017 1.00 97.38 182 GLU A N 1
ATOM 1413 C CA . GLU A 1 182 ? 23.469 -2.508 -23.142 1.00 97.38 182 GLU A CA 1
ATOM 1414 C C . GLU A 1 182 ? 23.667 -3.787 -23.965 1.00 97.38 182 GLU A C 1
ATOM 1416 O O . GLU A 1 182 ? 24.572 -3.855 -24.795 1.00 97.38 182 GLU A O 1
ATOM 1421 N N . ASN A 1 183 ? 22.778 -4.771 -23.805 1.00 96.31 183 ASN A N 1
ATOM 1422 C CA . ASN A 1 183 ? 22.848 -6.035 -24.533 1.00 96.31 183 ASN A CA 1
ATOM 1423 C C . ASN A 1 183 ? 22.435 -5.913 -26.014 1.00 96.31 183 ASN A C 1
ATOM 1425 O O . ASN A 1 183 ? 23.088 -6.465 -26.899 1.00 96.31 183 ASN A O 1
ATOM 1429 N N . VAL A 1 184 ? 21.331 -5.216 -26.315 1.00 97.94 184 VAL A N 1
ATOM 1430 C CA . VAL A 1 184 ? 20.728 -5.222 -27.669 1.00 97.94 184 VAL A CA 1
ATOM 1431 C C . VAL A 1 184 ? 20.922 -3.922 -28.455 1.00 97.94 184 VAL A C 1
ATOM 1433 O O . VAL A 1 184 ? 20.515 -3.831 -29.624 1.00 97.94 184 VAL A O 1
ATOM 1436 N N . GLY A 1 185 ? 21.547 -2.927 -27.827 1.00 96.94 185 GLY A N 1
ATOM 1437 C CA . GLY A 1 185 ? 21.703 -1.567 -28.323 1.00 96.94 185 GLY A CA 1
ATOM 1438 C C . GLY A 1 185 ? 20.440 -0.711 -28.147 1.00 96.94 185 GLY A C 1
ATOM 1439 O O . GLY A 1 185 ? 19.372 -1.214 -27.784 1.00 96.94 185 GLY A O 1
ATOM 1440 N N . PRO A 1 186 ? 20.518 0.597 -28.463 1.00 96.00 186 PRO A N 1
ATOM 1441 C CA . PRO A 1 186 ? 19.427 1.562 -28.298 1.00 96.00 186 PRO A CA 1
ATOM 1442 C C . PRO A 1 186 ? 18.342 1.410 -29.383 1.00 96.00 186 PRO A C 1
ATOM 1444 O O . PRO A 1 186 ? 18.005 2.342 -30.110 1.00 96.00 186 PRO A O 1
ATOM 1447 N N . ASN A 1 187 ? 17.788 0.206 -29.524 1.00 97.25 187 ASN A N 1
ATOM 1448 C CA . ASN A 1 187 ? 16.732 -0.121 -30.469 1.00 97.25 187 ASN A CA 1
ATOM 1449 C C . ASN A 1 187 ? 15.471 -0.544 -29.711 1.00 97.25 187 ASN A C 1
ATOM 1451 O O . ASN A 1 187 ? 15.396 -1.656 -29.190 1.00 97.25 187 ASN A O 1
ATOM 1455 N N . ARG A 1 188 ? 14.450 0.323 -29.702 1.00 95.69 188 ARG A N 1
ATOM 1456 C CA . ARG A 1 188 ? 13.199 0.105 -28.954 1.00 95.69 188 ARG A CA 1
ATOM 1457 C C . ARG A 1 188 ? 12.565 -1.262 -29.225 1.00 95.69 188 ARG A C 1
ATOM 1459 O O . ARG A 1 188 ? 12.145 -1.926 -28.284 1.00 95.69 188 ARG A O 1
ATOM 1466 N N . ARG A 1 189 ? 12.509 -1.698 -30.490 1.00 96.56 189 ARG A N 1
ATOM 1467 C CA . ARG A 1 189 ? 11.899 -2.987 -30.853 1.00 96.56 189 ARG A CA 1
ATOM 1468 C C . ARG A 1 189 ? 12.662 -4.151 -30.222 1.00 96.56 189 ARG A C 1
ATOM 1470 O O . ARG A 1 189 ? 12.039 -4.994 -29.585 1.00 96.56 189 ARG A O 1
ATOM 1477 N N . LYS A 1 190 ? 13.993 -4.162 -30.347 1.00 97.62 190 LYS A N 1
ATOM 1478 C CA . LYS A 1 190 ? 14.838 -5.197 -29.733 1.00 97.62 190 LYS A CA 1
ATOM 1479 C C . LYS A 1 190 ? 14.746 -5.179 -28.207 1.00 97.62 190 LYS A C 1
ATOM 1481 O O . LYS A 1 190 ? 14.650 -6.238 -27.603 1.00 97.62 190 LYS A O 1
ATOM 1486 N N . VAL A 1 191 ? 14.713 -3.993 -27.593 1.00 97.25 191 VAL A N 1
ATOM 1487 C CA . VAL A 1 191 ? 14.563 -3.842 -26.135 1.00 97.25 191 VAL A CA 1
ATOM 1488 C C . VAL A 1 191 ? 13.248 -4.457 -25.658 1.00 97.25 191 VAL A C 1
ATOM 1490 O O . VAL A 1 191 ? 13.242 -5.239 -24.715 1.00 97.25 191 VAL A O 1
ATOM 1493 N N . ILE A 1 192 ? 12.133 -4.166 -26.335 1.00 95.94 192 ILE A N 1
ATOM 1494 C CA . ILE A 1 192 ? 10.827 -4.754 -26.006 1.00 95.94 192 ILE A CA 1
ATOM 1495 C C . ILE A 1 192 ? 10.850 -6.279 -26.180 1.00 95.94 192 ILE A C 1
ATOM 1497 O O . ILE A 1 192 ? 10.329 -6.998 -25.330 1.00 95.94 192 ILE A O 1
ATOM 1501 N N . GLU A 1 193 ? 11.425 -6.779 -27.276 1.00 95.44 193 GLU A N 1
ATOM 1502 C CA . GLU A 1 193 ? 11.541 -8.219 -27.538 1.00 95.44 193 GLU A CA 1
ATOM 1503 C C . GLU A 1 193 ? 12.357 -8.939 -26.466 1.00 95.44 193 GLU A C 1
ATOM 1505 O O . GLU A 1 193 ? 11.989 -10.041 -26.066 1.00 95.44 193 GLU A O 1
ATOM 1510 N N . GLU A 1 194 ? 13.426 -8.315 -25.981 1.00 96.19 194 GLU A N 1
ATOM 1511 C CA . GLU A 1 194 ? 14.279 -8.886 -24.946 1.00 96.19 194 GLU A CA 1
ATOM 1512 C C . GLU A 1 194 ? 13.628 -8.811 -23.560 1.00 96.19 194 GLU A C 1
ATOM 1514 O O . GLU A 1 194 ? 13.600 -9.810 -22.844 1.00 96.19 194 GLU A O 1
ATOM 1519 N N . LEU A 1 195 ? 12.989 -7.687 -23.211 1.00 95.94 195 LEU A N 1
ATOM 1520 C CA . LEU A 1 195 ? 12.239 -7.552 -21.957 1.00 95.94 195 LEU A CA 1
ATOM 1521 C C . LEU A 1 195 ? 11.164 -8.635 -21.820 1.00 95.94 195 LEU A C 1
ATOM 1523 O O . LEU A 1 195 ? 11.045 -9.235 -20.753 1.00 95.94 195 LEU A O 1
ATOM 1527 N N . ARG A 1 196 ? 10.446 -8.967 -22.902 1.00 94.62 196 ARG A N 1
ATOM 1528 C CA . ARG A 1 196 ? 9.421 -10.031 -22.908 1.00 94.62 196 ARG A CA 1
ATOM 1529 C C . ARG A 1 196 ? 9.955 -11.405 -22.507 1.00 94.62 196 ARG A C 1
ATOM 1531 O O . ARG A 1 196 ? 9.174 -12.233 -22.037 1.00 94.62 196 ARG A O 1
ATOM 1538 N N . LYS A 1 197 ? 11.253 -11.660 -22.687 1.00 94.31 197 LYS A N 1
ATOM 1539 C CA . LYS A 1 197 ? 11.905 -12.931 -22.335 1.00 94.31 197 LYS A CA 1
ATOM 1540 C C . LYS A 1 197 ? 12.302 -13.010 -20.862 1.00 94.31 197 LYS A C 1
ATOM 1542 O O . LYS A 1 197 ? 12.739 -14.067 -20.423 1.00 94.31 197 LYS A O 1
ATOM 1547 N N . THR A 1 198 ? 12.141 -11.931 -20.094 1.00 94.06 198 THR A N 1
ATOM 1548 C CA . THR A 1 198 ? 12.511 -11.891 -18.672 1.00 94.06 198 THR A CA 1
ATOM 1549 C C . THR A 1 198 ? 11.731 -12.948 -17.891 1.00 94.06 198 THR A C 1
ATOM 1551 O O . THR A 1 198 ? 10.504 -12.868 -17.771 1.00 94.06 198 THR A O 1
ATOM 1554 N N . ARG A 1 199 ? 12.447 -13.948 -17.375 1.00 93.62 199 ARG A N 1
ATOM 1555 C CA . ARG A 1 199 ? 11.941 -15.015 -16.507 1.00 93.62 199 ARG A CA 1
ATOM 1556 C C . ARG A 1 199 ? 12.923 -15.217 -15.365 1.00 93.62 199 ARG A C 1
ATOM 1558 O O . ARG A 1 199 ? 14.125 -15.289 -15.602 1.00 93.62 199 ARG A O 1
ATOM 1565 N N . ASP A 1 200 ? 12.395 -15.268 -14.150 1.00 90.31 200 ASP A N 1
ATOM 1566 C CA . ASP A 1 200 ? 13.095 -15.540 -12.895 1.00 90.31 200 ASP A CA 1
ATOM 1567 C C . ASP A 1 200 ? 14.361 -14.698 -12.672 1.00 90.31 200 ASP A C 1
ATOM 1569 O O . ASP A 1 200 ? 15.271 -15.115 -11.946 1.00 90.31 200 ASP A O 1
ATOM 1573 N N . LYS A 1 201 ? 14.400 -13.495 -13.267 1.00 90.25 201 LYS A N 1
ATOM 1574 C CA . LYS A 1 201 ? 15.540 -12.578 -13.200 1.00 90.25 201 LYS A CA 1
ATOM 1575 C C . LYS A 1 201 ? 15.667 -12.031 -11.788 1.00 90.25 201 LYS A C 1
ATOM 1577 O O . LYS A 1 201 ? 14.717 -11.456 -11.261 1.00 90.25 201 LYS A O 1
ATOM 1582 N N . ASP A 1 202 ? 16.842 -12.194 -11.192 1.00 88.00 202 ASP A N 1
ATOM 1583 C CA . ASP A 1 202 ? 17.129 -11.654 -9.869 1.00 88.00 202 ASP A CA 1
ATOM 1584 C C . ASP A 1 202 ? 17.166 -10.120 -9.892 1.00 88.00 202 ASP A C 1
ATOM 1586 O O . ASP A 1 202 ? 17.674 -9.497 -10.826 1.00 88.00 202 ASP A O 1
ATOM 1590 N N . SER A 1 203 ? 16.608 -9.508 -8.849 1.00 87.56 203 SER A N 1
ATOM 1591 C CA . SER A 1 203 ? 16.590 -8.060 -8.652 1.00 87.56 203 SER A CA 1
ATOM 1592 C C . SER A 1 203 ? 16.561 -7.707 -7.162 1.00 87.56 203 SER A C 1
ATOM 1594 O O . SER A 1 203 ? 16.409 -8.578 -6.301 1.00 87.56 203 SER A O 1
ATOM 1596 N N . ILE A 1 204 ? 16.667 -6.416 -6.840 1.00 87.12 204 ILE A N 1
ATOM 1597 C CA . ILE A 1 204 ? 16.656 -5.947 -5.446 1.00 87.12 204 ILE A CA 1
ATOM 1598 C C . ILE A 1 204 ? 15.298 -6.124 -4.748 1.00 87.12 204 ILE A C 1
ATOM 1600 O O . ILE A 1 204 ? 15.249 -6.132 -3.522 1.00 87.12 204 ILE A O 1
ATOM 1604 N N . ILE A 1 205 ? 14.218 -6.300 -5.517 1.00 85.94 205 ILE A N 1
ATOM 1605 C CA . ILE A 1 205 ? 12.853 -6.562 -5.026 1.00 85.94 205 ILE A CA 1
ATOM 1606 C C . ILE A 1 205 ? 12.471 -8.052 -5.108 1.00 85.94 205 ILE A C 1
ATOM 1608 O O . ILE A 1 205 ? 11.312 -8.413 -4.910 1.00 85.94 205 ILE A O 1
ATOM 1612 N N . GLY A 1 206 ? 13.438 -8.928 -5.404 1.00 84.50 206 GLY A N 1
ATOM 1613 C CA . GLY A 1 206 ? 13.229 -10.361 -5.614 1.00 84.50 206 GLY A CA 1
ATOM 1614 C C . GLY A 1 206 ? 13.235 -10.739 -7.093 1.00 84.50 206 GLY A C 1
ATOM 1615 O O . GLY A 1 206 ? 13.766 -10.011 -7.930 1.00 84.50 206 GLY A O 1
ATOM 1616 N N . LYS A 1 207 ? 12.681 -11.904 -7.431 1.00 87.81 207 LYS A N 1
ATOM 1617 C CA . LYS A 1 207 ? 12.637 -12.365 -8.825 1.00 87.81 207 LYS A CA 1
ATOM 1618 C C . LYS A 1 207 ? 11.620 -11.578 -9.654 1.00 87.81 207 LYS A C 1
ATOM 1620 O O . LYS A 1 207 ? 10.599 -11.136 -9.134 1.00 87.81 207 LYS A O 1
ATOM 1625 N N . ILE A 1 208 ? 11.892 -11.431 -10.948 1.00 90.81 208 ILE A N 1
ATOM 1626 C CA . ILE A 1 208 ? 10.987 -10.813 -11.921 1.00 90.81 208 ILE A CA 1
ATOM 1627 C C . ILE A 1 208 ? 10.728 -11.783 -13.065 1.00 90.81 208 ILE A C 1
ATOM 1629 O O . ILE A 1 208 ? 11.658 -12.265 -13.716 1.00 90.81 208 ILE A O 1
ATOM 1633 N N . SER A 1 209 ? 9.443 -12.001 -13.333 1.00 92.38 209 SER A N 1
ATOM 1634 C CA . SER A 1 209 ? 8.941 -12.785 -14.458 1.00 92.38 209 SER A CA 1
ATOM 1635 C C . SER A 1 209 ? 7.770 -12.040 -15.076 1.00 92.38 209 SER A C 1
ATOM 1637 O O . SER A 1 209 ? 6.794 -11.772 -14.383 1.00 92.38 209 SER A O 1
ATOM 1639 N N . PHE A 1 210 ? 7.853 -11.705 -16.364 1.00 94.75 210 PHE A N 1
ATOM 1640 C CA . PHE A 1 210 ? 6.749 -11.039 -17.056 1.00 94.75 210 PHE A CA 1
ATOM 1641 C C . PHE A 1 210 ? 5.829 -12.037 -17.759 1.00 94.75 210 PHE A C 1
ATOM 1643 O O . PHE A 1 210 ? 6.305 -12.951 -18.438 1.00 94.75 210 PHE A O 1
ATOM 1650 N N . ASP A 1 211 ? 4.519 -11.831 -17.640 1.00 92.19 211 ASP A N 1
ATOM 1651 C CA . ASP A 1 211 ? 3.536 -12.473 -18.515 1.00 92.19 211 ASP A CA 1
ATOM 1652 C C . ASP A 1 211 ? 3.532 -11.856 -19.931 1.00 92.19 211 ASP A C 1
ATOM 1654 O O . ASP A 1 211 ? 4.347 -10.998 -20.290 1.00 92.19 211 ASP A O 1
ATOM 1658 N N . ASP A 1 212 ? 2.613 -12.314 -20.777 1.00 92.12 212 ASP A N 1
ATOM 1659 C CA . ASP A 1 212 ? 2.406 -11.796 -22.130 1.00 92.12 212 ASP A CA 1
ATOM 1660 C C . ASP A 1 212 ? 1.886 -10.344 -22.155 1.00 92.12 212 ASP A C 1
ATOM 1662 O O . ASP A 1 212 ? 2.124 -9.610 -23.130 1.00 92.12 212 ASP A O 1
ATOM 1666 N N . HIS A 1 213 ? 1.289 -9.884 -21.055 1.00 92.31 213 HIS A N 1
ATOM 1667 C CA . HIS A 1 213 ? 0.899 -8.499 -20.798 1.00 92.31 213 HIS A CA 1
ATOM 1668 C C . HIS A 1 213 ? 2.032 -7.629 -20.222 1.00 92.31 213 HIS A C 1
ATOM 1670 O O . HIS A 1 213 ? 1.845 -6.419 -20.064 1.00 92.31 213 HIS A O 1
ATOM 1676 N N . GLY A 1 214 ? 3.224 -8.194 -19.997 1.00 92.56 214 GLY A N 1
ATOM 1677 C CA . GLY A 1 214 ? 4.377 -7.487 -19.435 1.00 92.56 214 GLY A CA 1
ATOM 1678 C C . GLY A 1 214 ? 4.265 -7.230 -17.929 1.00 92.56 214 GLY A C 1
ATOM 1679 O O . GLY A 1 214 ? 5.034 -6.449 -17.374 1.00 92.56 214 GLY A O 1
ATOM 1680 N N . GLN A 1 215 ? 3.300 -7.843 -17.255 1.00 93.44 215 GLN A N 1
ATOM 1681 C CA . GLN A 1 215 ? 3.073 -7.697 -15.827 1.00 93.44 215 GLN A CA 1
ATOM 1682 C C . GLN A 1 215 ? 3.971 -8.669 -15.061 1.00 93.44 215 GLN A C 1
ATOM 1684 O O . GLN A 1 215 ? 4.062 -9.844 -15.414 1.00 93.44 215 GLN A O 1
ATOM 1689 N N . ASN A 1 216 ? 4.647 -8.192 -14.010 1.00 91.62 216 ASN A N 1
ATOM 1690 C CA . ASN A 1 216 ? 5.363 -9.090 -13.113 1.00 91.62 216 ASN A CA 1
ATOM 1691 C C . ASN A 1 216 ? 4.355 -9.999 -12.400 1.00 91.62 216 ASN A C 1
ATOM 1693 O O . ASN A 1 216 ? 3.419 -9.500 -11.768 1.00 91.62 216 ASN A O 1
ATOM 1697 N N . VAL A 1 217 ? 4.552 -11.314 -12.505 1.00 87.62 217 VAL A N 1
ATOM 1698 C CA . VAL A 1 217 ? 3.613 -12.329 -12.000 1.00 87.62 217 VAL A CA 1
ATOM 1699 C C . VAL A 1 217 ? 3.939 -12.834 -10.599 1.00 87.62 217 VAL A C 1
ATOM 1701 O O . VAL A 1 217 ? 3.285 -13.757 -10.122 1.00 87.62 217 VAL A O 1
ATOM 1704 N N . VAL A 1 218 ? 4.935 -12.260 -9.918 1.00 79.56 218 VAL A N 1
ATOM 1705 C CA . VAL A 1 218 ? 5.233 -12.634 -8.529 1.00 79.56 218 VAL A CA 1
ATOM 1706 C C . VAL A 1 218 ? 4.036 -12.275 -7.636 1.00 79.56 218 VAL A C 1
ATOM 1708 O O . VAL A 1 218 ? 3.737 -11.091 -7.474 1.00 79.56 218 VAL A O 1
ATOM 1711 N N . PRO A 1 219 ? 3.346 -13.266 -7.035 1.00 76.00 219 PRO A N 1
ATOM 1712 C CA . PRO A 1 219 ? 2.081 -13.034 -6.336 1.00 76.00 219 PRO A CA 1
ATOM 1713 C C . PRO A 1 219 ? 2.270 -12.594 -4.879 1.00 76.00 219 PRO A C 1
ATOM 1715 O O . PRO A 1 219 ? 1.295 -12.423 -4.153 1.00 76.00 219 PRO A O 1
ATOM 1718 N N . LEU A 1 220 ? 3.517 -12.467 -4.419 1.00 87.25 220 LEU A N 1
ATOM 1719 C CA . LEU A 1 220 ? 3.826 -12.183 -3.025 1.00 87.25 220 LEU A CA 1
ATOM 1720 C C . LEU A 1 220 ? 3.351 -10.779 -2.643 1.00 87.25 220 LEU A C 1
ATOM 1722 O O . LEU A 1 220 ? 3.614 -9.829 -3.372 1.00 87.25 220 LEU A O 1
ATOM 1726 N N . ILE A 1 221 ? 2.702 -10.662 -1.486 1.00 92.69 221 ILE A N 1
ATOM 1727 C CA . ILE A 1 221 ? 2.335 -9.394 -0.854 1.00 92.69 221 ILE A CA 1
ATOM 1728 C C . ILE A 1 221 ? 2.910 -9.405 0.559 1.00 92.69 221 ILE A C 1
ATOM 1730 O O . ILE A 1 221 ? 2.629 -10.315 1.345 1.00 92.69 221 ILE A O 1
ATOM 1734 N N . THR A 1 222 ? 3.695 -8.391 0.892 1.00 94.25 222 THR A N 1
ATOM 1735 C CA . THR A 1 222 ? 4.215 -8.187 2.241 1.00 94.25 222 THR A CA 1
ATOM 1736 C C . THR A 1 222 ? 3.236 -7.355 3.056 1.00 94.25 222 THR A C 1
ATOM 1738 O O . THR A 1 222 ? 2.739 -6.325 2.601 1.00 94.25 222 THR A O 1
ATOM 1741 N N . LYS A 1 223 ? 2.969 -7.809 4.279 1.00 97.75 223 LYS A N 1
ATOM 1742 C CA . LYS A 1 223 ? 2.099 -7.141 5.248 1.00 97.75 223 LYS A CA 1
ATOM 1743 C C . LYS A 1 223 ? 2.972 -6.366 6.217 1.00 97.75 223 LYS A C 1
ATOM 1745 O O . LYS A 1 223 ? 3.937 -6.921 6.738 1.00 97.75 223 LYS A O 1
ATOM 1750 N N . TYR A 1 224 ? 2.617 -5.124 6.486 1.00 98.25 224 TYR A N 1
ATOM 1751 C CA . TYR A 1 224 ? 3.325 -4.253 7.409 1.00 98.25 224 TYR A CA 1
ATOM 1752 C C . TYR A 1 224 ? 2.379 -3.711 8.468 1.00 98.25 224 TYR A C 1
ATOM 1754 O O . TYR A 1 224 ? 1.215 -3.428 8.191 1.00 98.25 224 TYR A O 1
ATOM 1762 N N . VAL A 1 225 ? 2.915 -3.521 9.667 1.00 98.62 225 VAL A N 1
ATOM 1763 C CA . VAL A 1 225 ? 2.273 -2.800 10.765 1.00 98.62 225 VAL A CA 1
ATOM 1764 C C . VAL A 1 225 ? 3.241 -1.763 11.310 1.00 98.62 225 VAL A C 1
ATOM 1766 O O . VAL A 1 225 ? 4.445 -2.018 11.382 1.00 98.62 225 VAL A O 1
ATOM 1769 N N . VAL A 1 226 ? 2.740 -0.592 11.692 1.00 98.56 226 VAL A N 1
ATOM 1770 C CA . VAL A 1 226 ? 3.552 0.357 12.456 1.00 98.56 226 VAL A CA 1
ATOM 1771 C C . VAL A 1 226 ? 3.695 -0.156 13.883 1.00 98.56 226 VAL A C 1
ATOM 1773 O O . VAL A 1 226 ? 2.697 -0.338 14.581 1.00 98.56 226 VAL A O 1
ATOM 1776 N N . GLN A 1 227 ? 4.935 -0.353 14.311 1.00 98.38 227 GLN A N 1
ATOM 1777 C CA . GLN A 1 227 ? 5.288 -0.704 15.675 1.00 98.38 227 GLN A CA 1
ATOM 1778 C C . GLN A 1 227 ? 6.491 0.118 16.128 1.00 98.38 227 GLN A C 1
ATOM 1780 O O . GLN A 1 227 ? 7.531 0.127 15.469 1.00 98.38 227 GLN A O 1
ATOM 1785 N N . ASP A 1 228 ? 6.352 0.786 17.271 1.00 97.56 228 ASP A N 1
ATOM 1786 C CA . ASP A 1 228 ? 7.417 1.565 17.912 1.00 97.56 228 ASP A CA 1
ATOM 1787 C C . ASP A 1 228 ? 8.035 2.606 16.959 1.00 97.56 228 ASP A C 1
ATOM 1789 O O . ASP A 1 228 ? 9.250 2.810 16.913 1.00 97.56 228 ASP A O 1
ATOM 1793 N N . GLY A 1 229 ? 7.173 3.257 16.168 1.00 96.94 229 GLY A N 1
ATOM 1794 C CA . GLY A 1 229 ? 7.573 4.282 15.200 1.00 96.94 229 GLY A CA 1
ATOM 1795 C C . GLY A 1 229 ? 8.291 3.736 13.964 1.00 96.94 229 GLY A C 1
ATOM 1796 O O . GLY A 1 229 ? 9.060 4.464 13.344 1.00 96.94 229 GLY A O 1
ATOM 1797 N N . LYS A 1 230 ? 8.087 2.462 13.605 1.00 95.88 230 LYS A N 1
ATOM 1798 C CA . LYS A 1 230 ? 8.658 1.854 12.394 1.00 95.88 230 LYS A CA 1
ATOM 1799 C C . LYS A 1 230 ? 7.648 0.967 11.688 1.00 95.88 230 LYS A C 1
ATOM 1801 O O . LYS A 1 230 ? 6.854 0.296 12.337 1.00 95.88 230 LYS A O 1
ATOM 1806 N N . TRP A 1 231 ? 7.732 0.892 10.364 1.00 96.31 231 TRP A N 1
ATOM 1807 C CA . TRP A 1 231 ? 7.071 -0.172 9.612 1.00 96.31 231 TRP A CA 1
ATOM 1808 C C . TRP A 1 231 ? 7.797 -1.496 9.855 1.00 96.31 231 TRP A C 1
ATOM 1810 O O . TRP A 1 231 ? 8.970 -1.641 9.518 1.00 96.31 231 TRP A O 1
ATOM 1820 N N . VAL A 1 232 ? 7.093 -2.463 10.434 1.00 97.00 232 VAL A N 1
ATOM 1821 C CA . VAL A 1 232 ? 7.597 -3.808 10.723 1.00 97.00 232 VAL A CA 1
ATOM 1822 C C . VAL A 1 232 ? 6.800 -4.808 9.897 1.00 97.00 232 VAL A C 1
ATOM 1824 O O . VAL A 1 232 ? 5.576 -4.702 9.802 1.00 97.00 232 VAL A O 1
ATOM 1827 N N . VAL A 1 233 ? 7.483 -5.779 9.286 1.00 97.12 233 VAL A N 1
ATOM 1828 C CA . VAL A 1 233 ? 6.815 -6.898 8.608 1.00 97.12 233 VAL A CA 1
ATOM 1829 C C . VAL A 1 233 ? 5.933 -7.614 9.625 1.00 97.12 233 VAL A C 1
ATOM 1831 O O . VAL A 1 233 ? 6.408 -7.955 10.707 1.00 97.12 233 VAL A O 1
ATOM 1834 N N . TRP A 1 234 ? 4.661 -7.833 9.292 1.00 98.00 234 TRP A N 1
ATOM 1835 C CA . TRP A 1 234 ? 3.657 -8.344 10.225 1.00 98.00 234 TRP A CA 1
ATOM 1836 C C . TRP A 1 234 ? 4.156 -9.571 10.986 1.00 98.00 234 TRP A C 1
ATOM 1838 O O . TRP A 1 234 ? 4.077 -9.585 12.209 1.00 98.00 234 TRP A O 1
ATOM 1848 N N . GLU A 1 235 ? 4.719 -10.557 10.288 1.00 96.81 235 GLU A N 1
ATOM 1849 C CA . GLU A 1 235 ? 5.227 -11.808 10.859 1.00 96.81 235 GLU A CA 1
ATOM 1850 C C . GLU A 1 235 ? 6.287 -11.614 11.959 1.00 96.81 235 GLU A C 1
AT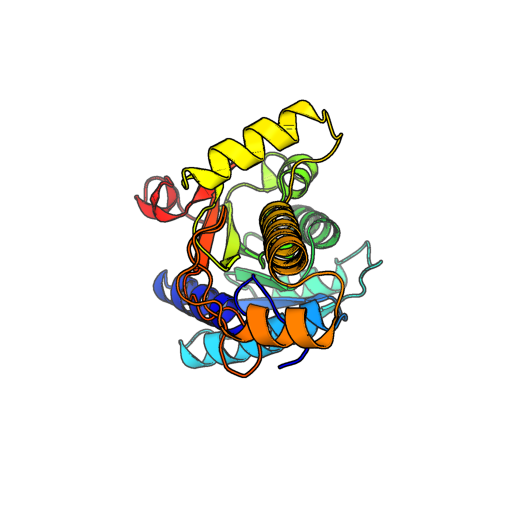OM 1852 O O . GLU A 1 235 ? 6.376 -12.448 12.858 1.00 96.81 235 GLU A O 1
ATOM 1857 N N . ASP A 1 236 ? 7.042 -10.514 11.934 1.00 97.19 236 ASP A N 1
ATOM 1858 C CA . ASP A 1 236 ? 8.060 -10.201 12.945 1.00 97.19 236 ASP A CA 1
ATOM 1859 C C . ASP A 1 236 ? 7.505 -9.361 14.109 1.00 97.19 236 ASP A C 1
ATOM 1861 O O . ASP A 1 236 ? 8.211 -9.078 15.079 1.00 97.19 236 ASP A O 1
ATOM 1865 N N . SER A 1 237 ? 6.260 -8.899 14.003 1.00 98.06 237 SER A N 1
ATOM 1866 C CA . SER A 1 237 ? 5.695 -7.917 14.922 1.00 98.06 237 SER A CA 1
ATOM 1867 C C . SER A 1 237 ? 5.170 -8.526 16.227 1.00 98.06 237 SER A C 1
ATOM 1869 O O . SER A 1 237 ? 4.764 -9.690 16.339 1.00 98.06 237 SER A O 1
ATOM 1871 N N . GLU A 1 238 ? 5.078 -7.681 17.249 1.00 98.38 238 GLU A N 1
ATOM 1872 C CA . GLU A 1 238 ? 4.403 -7.993 18.506 1.00 98.38 238 GLU A CA 1
ATOM 1873 C C . GLU A 1 238 ? 2.896 -8.206 18.324 1.00 98.38 238 GLU A C 1
ATOM 1875 O O . GLU A 1 238 ? 2.277 -8.897 19.134 1.00 98.38 238 GLU A O 1
ATOM 1880 N N . TYR A 1 239 ? 2.314 -7.680 17.244 1.00 97.94 239 TYR A N 1
ATOM 1881 C CA . TYR A 1 239 ? 0.923 -7.921 16.872 1.00 97.94 239 TYR A CA 1
ATOM 1882 C C . TYR A 1 239 ? 0.705 -9.357 16.385 1.00 97.94 239 TYR A C 1
ATOM 1884 O O . TYR A 1 239 ? -0.232 -10.015 16.835 1.00 97.94 239 TYR A O 1
ATOM 1892 N N . ALA A 1 240 ? 1.602 -9.885 15.546 1.00 97.56 240 ALA A N 1
ATOM 1893 C CA . ALA A 1 240 ? 1.523 -11.274 15.088 1.00 97.56 240 ALA A CA 1
ATOM 1894 C C . ALA A 1 240 ? 1.719 -12.283 16.225 1.00 97.56 240 ALA A C 1
ATOM 1896 O O . ALA A 1 240 ? 1.028 -13.298 16.273 1.00 97.56 240 ALA A O 1
ATOM 1897 N N . SER A 1 241 ? 2.615 -11.989 17.173 1.00 96.56 241 SER A N 1
ATOM 1898 C CA . SER A 1 241 ? 2.809 -12.829 18.369 1.00 96.56 241 SER A CA 1
ATOM 1899 C C . SER A 1 241 ? 1.712 -12.670 19.434 1.00 96.56 241 SER A C 1
ATOM 1901 O O . SER A 1 241 ? 1.730 -13.381 20.437 1.00 96.56 241 SER A O 1
ATOM 1903 N N . GLY A 1 242 ? 0.764 -11.743 19.251 1.00 95.06 242 GLY A N 1
ATOM 1904 C CA . GLY A 1 242 ? -0.326 -11.473 20.195 1.00 95.06 242 GLY A CA 1
ATOM 1905 C C . GLY A 1 242 ? 0.077 -10.683 21.446 1.00 95.06 242 GLY A C 1
ATOM 1906 O O . GLY A 1 242 ? -0.760 -10.463 22.323 1.00 95.06 242 GLY A O 1
ATOM 1907 N N . ARG A 1 243 ? 1.334 -10.224 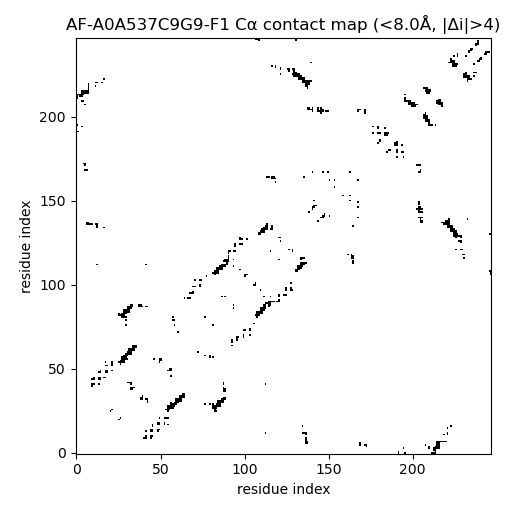21.535 1.00 97.06 243 ARG A N 1
ATOM 1908 C CA . ARG A 1 243 ? 1.822 -9.343 22.612 1.00 97.06 243 ARG A CA 1
ATOM 1909 C C . ARG A 1 243 ? 1.218 -7.939 22.523 1.00 97.06 243 ARG A C 1
ATOM 1911 O O . ARG A 1 243 ? 1.014 -7.297 23.551 1.00 97.06 243 ARG A O 1
ATOM 1918 N N . ARG A 1 244 ? 0.876 -7.492 21.311 1.00 96.81 244 ARG A N 1
ATOM 1919 C CA . ARG A 1 244 ? 0.058 -6.301 21.047 1.00 96.81 244 ARG A CA 1
ATOM 1920 C C . ARG A 1 244 ? -1.244 -6.694 20.362 1.00 96.81 244 ARG A C 1
ATOM 1922 O O . ARG A 1 244 ? -1.336 -7.720 19.694 1.00 96.81 244 ARG A O 1
ATOM 1929 N N . LYS A 1 245 ? -2.257 -5.848 20.523 1.00 94.31 245 LYS A N 1
ATOM 1930 C CA . LYS A 1 245 ? -3.520 -5.940 19.788 1.00 94.31 245 LYS A CA 1
ATOM 1931 C C . LYS A 1 245 ? -3.679 -4.686 18.952 1.00 94.31 245 LYS A C 1
ATOM 1933 O O . LYS A 1 245 ? -3.382 -3.595 19.437 1.00 94.31 245 LYS A O 1
ATOM 1938 N N . LEU A 1 246 ? -4.152 -4.864 17.724 1.00 94.75 246 LEU A N 1
ATOM 1939 C CA . LEU A 1 246 ? -4.674 -3.764 16.925 1.00 94.75 246 LEU A CA 1
ATOM 1940 C C . LEU A 1 246 ? -5.833 -3.127 17.710 1.00 94.75 246 LEU A C 1
ATOM 1942 O O . LEU A 1 246 ? -6.601 -3.841 18.365 1.00 94.75 246 LEU A O 1
ATOM 1946 N N . LYS A 1 247 ? -5.878 -1.800 17.724 1.00 74.94 247 LYS A N 1
ATOM 1947 C CA . LYS A 1 247 ? -6.859 -0.996 18.451 1.00 74.94 247 LYS A CA 1
ATOM 1948 C C . LYS A 1 247 ? -7.497 -0.001 17.508 1.00 74.94 247 LYS A C 1
ATOM 1950 O O . LYS A 1 247 ? -6.816 0.380 16.530 1.00 74.94 247 LYS A O 1
#

Secondary structure (DSSP, 8-state):
----BSS--HHHHHHHHHHHHHHTT--EEEEEEESSHHHHHHHHHHHHHHHHTT-EEEEEEEE-TT----HHHHHHHHHH--SEEEEES-HHHHHHHHHHHHHTT---EEEE-GGG-SHHHHHHHGGGGTT-EEEEEBS-GGGSHHHHHHHHHHHHTT-SS--TTTHHHHHHHHHHHHHHHHHH-S-HHHHHHHHTT--SEEETTEEE-B-TTSBB----EEEEEEETTEEEEGGGSTTTTTSS---

Solvent-accessible surface area (backbone atoms only — not comparable to full-atom values): 13030 Å² total; per-residue (Å²): 80,86,56,71,40,80,55,39,53,72,59,58,37,23,40,52,50,29,47,48,45,37,70,74,66,52,49,38,30,27,41,37,20,30,69,48,73,66,9,49,48,41,48,53,42,27,54,51,33,20,47,75,60,68,30,40,81,76,44,79,43,78,38,59,88,82,59,79,78,56,64,70,61,50,51,56,43,55,76,66,61,40,57,28,39,36,37,21,43,44,27,77,54,50,36,47,51,57,54,48,32,56,77,70,69,48,77,34,27,43,38,34,32,40,50,36,47,38,68,67,26,32,70,70,40,46,80,73,31,53,50,29,32,27,36,36,58,27,57,63,28,82,78,32,79,42,20,52,54,48,53,56,56,51,60,73,67,66,60,97,62,77,61,54,67,54,39,64,49,52,53,44,49,50,49,54,53,49,57,40,31,73,71,64,38,96,39,71,68,54,34,39,60,53,57,60,65,39,61,73,40,80,49,37,56,42,64,40,31,40,47,74,71,17,40,23,66,54,81,46,60,32,49,30,28,27,52,95,82,36,84,35,52,35,87,80,31,52,53,65,74,61,79,38,76,79,82

Sequence (247 aa):
AEVHRVNGTMINQNDVAAKFMTGLKYKRWVIIHDTTDYGKGHDKYFTEFLTMYGGQVLGRFGVTADQQDFTAELTKAKELKPEVIYFGGLTPIGVRIRSQMERLGINAVFEGTSGIKSDSYIDGLGKLAEGSLSFIEGAPWEKLPGGLFFIGKYSQQKYDQGPEAYGPFAFTAAGLIMDVIENVGPNRRKVIEELRKTRDKDSIIGKISFDDHGQNVVPLITKYVVQDGKWVVWEDSEYASGRRKLK

Nearest PDB structures (foldseek):
  3td9-assembly1_A-2  TM=9.036E-01  e=1.130E-18  Thermotoga maritima
  3ipc-assembly1_A  TM=8.974E-01  e=1.283E-18  Agrobacterium fabrum str. C58
  4n0q-assembly4_D  TM=9.139E-01  e=7.086E-18  Brucella melitensis bv. 1 str. 16M
  1z17-assembly1_A  TM=9.082E-01  e=8.569E-18  Escherichia coli K-12
  3hut-assembly1_A  TM=8.036E-01  e=3.370E-16  Rhodospirillum rubrum ATCC 11170

pLDDT: mean 94.81, std 4.81, range [74.94, 98.94]